Protein AF-A0AAE1ATM3-F1 (afdb_monomer)

Sequence (338 aa):
MLFGCLAHAVTVESCVISDRFWVQAISEIQSKSPQEDVIRKAGPSEIDDRDGLKIHREKVHSNKMPLMMMLLRRRLHYLPIFTAIFIISAFFLSYAISVYHGHVEADFPYISYTAVQAPERCVFAQLVNLGAFLLAANIYIRYLQMSEVIDLLNGQRRVKCMNRLSLILGCLSAFGLTMVANFQTVEMRAVHYTGAGLAFLLGMIYCWLQTSLSVRYCRWSLVAVAQLINSIFLSACLLIFVISKTTFKIKEAQGVGTKWDSLRGVYLTSTISEWLTAASIVTFVLTFYRDFSRIELKSPSVKINDRDIVLQDYRFGALSSSGSAVPDVRQNGHAGIV

InterPro domains:
  IPR019402 CWH43-like, N-terminal domain [PF10277] (77-294)
  IPR050911 DRAM/TMEM150 Autophagy Modulator [PTHR21324] (76-306)

Structure (mmCIF, N/CA/C/O backbone):
data_AF-A0AAE1ATM3-F1
#
_entry.id   AF-A0AAE1ATM3-F1
#
loop_
_atom_site.group_PDB
_atom_site.id
_atom_site.type_symbol
_atom_site.label_atom_id
_atom_site.label_alt_id
_atom_site.label_comp_id
_atom_site.label_asym_id
_atom_site.label_entity_id
_atom_site.label_seq_id
_atom_site.pdbx_PDB_ins_code
_atom_site.Cartn_x
_atom_site.Cartn_y
_atom_site.Cartn_z
_atom_site.occupancy
_atom_site.B_iso_or_equiv
_atom_site.auth_seq_id
_atom_site.auth_comp_id
_atom_site.auth_asym_id
_atom_site.auth_atom_id
_atom_site.pdbx_PDB_model_num
ATOM 1 N N . MET A 1 1 ? 22.207 4.741 18.331 1.00 41.78 1 MET A N 1
ATOM 2 C CA . MET A 1 1 ? 22.192 3.727 19.412 1.00 41.78 1 MET A CA 1
ATOM 3 C C . MET A 1 1 ? 21.562 4.219 20.723 1.00 41.78 1 MET A C 1
ATOM 5 O O . MET A 1 1 ? 20.960 3.402 21.397 1.00 41.78 1 MET A O 1
ATOM 9 N N . LEU A 1 2 ? 21.570 5.520 21.059 1.00 29.12 2 LEU A N 1
ATOM 10 C CA . LEU A 1 2 ? 20.963 6.035 22.308 1.00 29.12 2 LEU A CA 1
ATOM 11 C C . LEU A 1 2 ? 19.417 6.138 22.322 1.00 29.12 2 LEU A C 1
ATOM 13 O O . LEU A 1 2 ? 18.814 6.006 23.380 1.00 29.12 2 LEU A O 1
ATOM 17 N N . PHE A 1 3 ? 18.751 6.272 21.167 1.00 31.72 3 PHE A N 1
ATOM 18 C CA . PHE A 1 3 ? 17.275 6.301 21.097 1.00 31.72 3 PHE A CA 1
ATOM 19 C C . PHE A 1 3 ? 16.607 4.915 21.206 1.00 31.72 3 PHE A C 1
ATOM 21 O O . PHE A 1 3 ? 15.457 4.820 21.624 1.00 31.72 3 PHE A O 1
ATOM 28 N N . GLY A 1 4 ? 17.323 3.837 20.863 1.00 31.28 4 GLY A N 1
ATOM 29 C CA . GLY A 1 4 ? 16.797 2.468 20.922 1.00 31.28 4 GLY A CA 1
ATOM 30 C C . GLY A 1 4 ? 16.745 1.905 22.344 1.00 31.28 4 GLY A C 1
ATOM 31 O O . GLY A 1 4 ? 15.754 1.283 22.714 1.00 31.28 4 GLY A O 1
ATOM 32 N N . CYS A 1 5 ? 17.766 2.179 23.166 1.00 32.25 5 CYS A N 1
ATOM 33 C CA . CYS A 1 5 ? 17.818 1.688 24.547 1.00 32.25 5 CYS A CA 1
ATOM 34 C C . CYS A 1 5 ? 16.840 2.416 25.479 1.00 32.25 5 CYS A C 1
ATOM 36 O O . CYS A 1 5 ? 16.235 1.770 26.331 1.00 32.25 5 CYS A O 1
ATOM 38 N N . LEU A 1 6 ? 16.616 3.725 25.286 1.00 30.88 6 LEU A N 1
ATOM 39 C CA . LEU A 1 6 ? 15.618 4.464 26.072 1.00 30.88 6 LEU A CA 1
ATOM 40 C C . LEU A 1 6 ? 14.188 4.015 25.737 1.00 30.88 6 LEU A C 1
ATOM 42 O O . LEU A 1 6 ? 13.363 3.876 26.634 1.00 30.88 6 LEU A O 1
ATOM 46 N N . ALA A 1 7 ? 13.901 3.731 24.461 1.00 37.50 7 ALA A N 1
ATOM 47 C CA . ALA A 1 7 ? 12.606 3.194 24.053 1.00 37.50 7 ALA A CA 1
ATOM 48 C C . ALA A 1 7 ? 12.369 1.794 24.637 1.00 37.50 7 ALA A C 1
ATOM 50 O O . ALA A 1 7 ? 11.283 1.542 25.143 1.00 37.50 7 ALA A O 1
ATOM 51 N N . HIS A 1 8 ? 13.388 0.924 24.635 1.00 39.88 8 HIS A N 1
ATOM 52 C CA . HIS A 1 8 ? 13.283 -0.437 25.165 1.00 39.88 8 HIS A CA 1
ATOM 53 C C . HIS A 1 8 ? 13.039 -0.454 26.684 1.00 39.88 8 HIS A C 1
ATOM 55 O O . HIS A 1 8 ? 12.110 -1.121 27.142 1.00 39.88 8 HIS A O 1
ATOM 61 N N . ALA A 1 9 ? 13.796 0.337 27.454 1.00 34.88 9 ALA A N 1
ATOM 62 C CA . ALA A 1 9 ? 13.637 0.432 28.908 1.00 34.88 9 ALA A CA 1
ATOM 63 C C . ALA A 1 9 ? 12.271 1.021 29.307 1.00 34.88 9 ALA A C 1
ATOM 65 O O . ALA A 1 9 ? 11.578 0.456 30.150 1.00 34.88 9 ALA A O 1
ATOM 66 N N . VAL A 1 10 ? 11.820 2.077 28.616 1.00 40.88 10 VAL A N 1
ATOM 67 C CA . VAL A 1 10 ? 10.504 2.686 28.869 1.00 40.88 10 VAL A CA 1
ATOM 68 C C . VAL A 1 10 ? 9.359 1.747 28.467 1.00 40.88 10 VAL A C 1
ATOM 70 O O . VAL A 1 10 ? 8.347 1.704 29.163 1.00 40.88 10 VAL A O 1
ATOM 73 N N . THR A 1 11 ? 9.490 0.952 27.395 1.00 42.66 11 THR A N 1
ATOM 74 C CA . THR A 1 11 ? 8.442 -0.010 26.995 1.00 42.66 11 THR A CA 1
ATOM 75 C C . THR A 1 11 ? 8.313 -1.204 27.935 1.00 42.66 11 THR A C 1
ATOM 77 O O . THR A 1 11 ? 7.190 -1.632 28.192 1.00 42.66 11 THR A O 1
ATOM 80 N N . VAL A 1 12 ? 9.422 -1.732 28.465 1.00 42.56 12 VAL A N 1
ATOM 81 C CA . VAL A 1 12 ? 9.385 -2.898 29.363 1.00 42.56 12 VAL A CA 1
ATOM 82 C C . VAL A 1 12 ? 8.823 -2.502 30.729 1.00 42.56 12 VAL A C 1
ATOM 84 O O . VAL A 1 12 ? 7.910 -3.166 31.216 1.00 42.56 12 VAL A O 1
ATOM 87 N N . GLU A 1 13 ? 9.266 -1.380 31.305 1.00 36.03 13 GLU A N 1
ATOM 88 C CA . GLU A 1 13 ? 8.715 -0.894 32.578 1.00 36.03 13 GLU A CA 1
ATOM 89 C C . GLU A 1 13 ? 7.244 -0.474 32.451 1.00 36.03 13 GLU A C 1
ATOM 91 O O . GLU A 1 13 ? 6.433 -0.822 33.309 1.00 36.03 13 GLU A O 1
ATOM 96 N N . SER A 1 14 ? 6.850 0.175 31.348 1.00 38.12 14 SER A N 1
ATOM 97 C CA . SER A 1 14 ? 5.443 0.556 31.130 1.00 38.12 14 SER A CA 1
ATOM 98 C C . SER A 1 14 ? 4.520 -0.655 30.941 1.00 38.12 14 SER A C 1
ATOM 100 O O . SER A 1 14 ? 3.376 -0.624 31.393 1.00 38.12 14 SER A O 1
ATOM 102 N N . CYS A 1 15 ? 5.000 -1.731 30.306 1.00 36.69 15 CYS A N 1
ATOM 103 C CA . CYS A 1 15 ? 4.222 -2.958 30.113 1.00 36.69 15 CYS A CA 1
ATOM 104 C C . CYS A 1 15 ? 4.022 -3.712 31.440 1.00 36.69 15 CYS A C 1
ATOM 106 O O . CYS A 1 15 ? 2.908 -4.134 31.741 1.00 36.69 15 CYS A O 1
ATOM 108 N N . VAL A 1 16 ? 5.061 -3.797 32.282 1.00 41.38 16 VAL A N 1
ATOM 109 C CA . VAL A 1 16 ? 4.986 -4.446 33.608 1.00 41.38 16 VAL A CA 1
ATOM 110 C C . VAL A 1 16 ? 4.106 -3.657 34.587 1.00 41.38 16 VAL A C 1
ATOM 112 O O . VAL A 1 16 ? 3.373 -4.252 35.379 1.00 41.38 16 VAL A O 1
ATOM 115 N N . ILE A 1 17 ? 4.137 -2.321 34.532 1.00 40.19 17 ILE A N 1
ATOM 116 C CA . ILE A 1 17 ? 3.264 -1.464 35.351 1.00 40.19 17 ILE A CA 1
ATOM 117 C C . ILE A 1 17 ? 1.804 -1.565 34.877 1.00 40.19 17 ILE A C 1
ATOM 119 O O . ILE A 1 17 ? 0.896 -1.628 35.708 1.00 40.19 17 ILE A O 1
ATOM 123 N N . SER A 1 18 ? 1.566 -1.657 33.561 1.00 44.72 18 SER A N 1
ATOM 124 C CA . SER A 1 18 ? 0.219 -1.842 33.009 1.00 44.72 18 SER A CA 1
ATOM 125 C C . SER A 1 18 ? -0.396 -3.182 33.415 1.00 44.72 18 SER A C 1
ATOM 127 O O . SER A 1 18 ? -1.577 -3.203 33.751 1.00 44.72 18 SER A O 1
ATOM 129 N N . ASP A 1 19 ? 0.366 -4.279 33.429 1.00 40.62 19 ASP A N 1
ATOM 130 C CA . ASP A 1 19 ? -0.158 -5.597 33.815 1.00 40.62 19 ASP A CA 1
ATOM 131 C C . ASP A 1 19 ? -0.616 -5.631 35.282 1.00 40.62 19 ASP A C 1
ATOM 133 O O . ASP A 1 19 ? -1.674 -6.183 35.583 1.00 40.62 19 ASP A O 1
ATOM 137 N N . ARG A 1 20 ? 0.102 -4.964 36.200 1.00 41.97 20 ARG A N 1
ATOM 138 C CA . ARG A 1 20 ? -0.349 -4.838 37.601 1.00 41.97 20 ARG A CA 1
ATOM 139 C C . ARG A 1 20 ? -1.618 -3.998 37.726 1.00 41.97 20 ARG A C 1
ATOM 141 O O . ARG A 1 20 ? -2.510 -4.369 38.484 1.00 41.97 20 ARG A O 1
ATOM 148 N N . PHE A 1 21 ? -1.722 -2.913 36.958 1.00 41.47 21 PHE A N 1
ATOM 149 C CA . PHE A 1 21 ? -2.911 -2.059 36.947 1.00 41.47 21 PHE A CA 1
ATOM 150 C C . PHE A 1 21 ? -4.145 -2.801 36.410 1.00 41.47 21 PHE A C 1
ATOM 152 O O . PHE A 1 21 ? -5.227 -2.690 36.982 1.00 41.47 21 PHE A O 1
ATOM 159 N N . TRP A 1 22 ? -3.988 -3.621 35.365 1.00 40.47 22 TRP A N 1
ATOM 160 C CA . TRP A 1 22 ? -5.075 -4.434 34.809 1.00 40.47 22 TRP A CA 1
ATOM 161 C C . TRP A 1 22 ? -5.540 -5.541 35.751 1.00 40.47 22 TRP A C 1
ATOM 163 O O . TRP A 1 22 ? -6.744 -5.742 35.893 1.00 40.47 22 TRP A O 1
ATOM 173 N N . VAL A 1 23 ? -4.620 -6.225 36.436 1.00 48.69 23 VAL A N 1
ATOM 174 C CA . VAL A 1 23 ? -4.976 -7.241 37.442 1.00 48.69 23 VAL A CA 1
ATOM 175 C C . VAL A 1 23 ? -5.753 -6.608 38.601 1.00 48.69 23 VAL A C 1
ATOM 177 O O . VAL A 1 23 ? -6.751 -7.168 39.054 1.00 48.69 23 VAL A O 1
ATOM 180 N N . GLN A 1 24 ? -5.359 -5.408 39.032 1.00 40.41 24 GLN A N 1
ATOM 181 C CA . GLN A 1 24 ? -6.029 -4.692 40.115 1.00 40.41 24 GLN A CA 1
ATOM 182 C C . GLN A 1 24 ? -7.410 -4.160 39.686 1.00 40.41 24 GLN A C 1
ATOM 184 O O . GLN A 1 24 ? -8.390 -4.372 40.398 1.00 40.41 24 GLN A O 1
ATOM 189 N N . ALA A 1 25 ? -7.528 -3.595 38.480 1.00 44.03 25 ALA A N 1
ATOM 190 C CA . ALA A 1 25 ? -8.798 -3.123 37.924 1.00 44.03 25 ALA A CA 1
ATOM 191 C C . ALA A 1 25 ? -9.803 -4.263 37.660 1.00 44.03 25 ALA A C 1
ATOM 193 O O . ALA A 1 25 ? -10.994 -4.105 37.916 1.00 44.03 25 ALA A O 1
ATOM 194 N N . ILE A 1 26 ? -9.345 -5.438 37.209 1.00 46.28 26 ILE A N 1
ATOM 195 C CA . ILE A 1 26 ? -10.206 -6.623 37.045 1.00 46.28 26 ILE A CA 1
ATOM 196 C C . ILE A 1 26 ? -10.711 -7.122 38.409 1.00 46.28 26 ILE A C 1
ATOM 198 O O . ILE A 1 26 ? -11.886 -7.472 38.524 1.00 46.28 26 ILE A O 1
ATOM 202 N N . SER A 1 27 ? -9.878 -7.075 39.457 1.00 43.31 27 SER A N 1
ATOM 203 C CA . SER A 1 27 ? -10.290 -7.440 40.823 1.00 43.31 27 SER A CA 1
ATOM 204 C C . SER A 1 27 ? -11.329 -6.473 41.425 1.00 43.31 27 SER A C 1
ATOM 206 O O . SER A 1 27 ? -12.252 -6.893 42.126 1.00 43.31 27 SER A O 1
ATOM 208 N N . GLU A 1 28 ? -11.253 -5.180 41.094 1.00 42.09 28 GLU A N 1
ATOM 209 C CA . GLU A 1 28 ? -12.235 -4.172 41.522 1.00 42.09 28 GLU A CA 1
ATOM 210 C C . GLU A 1 28 ? -13.557 -4.253 40.745 1.00 42.09 28 GLU A C 1
ATOM 212 O O . GLU A 1 28 ? -14.617 -3.971 41.302 1.00 42.09 28 GLU A O 1
ATOM 217 N N . ILE A 1 29 ? -13.524 -4.686 39.481 1.00 44.62 29 ILE A N 1
ATOM 218 C CA . ILE A 1 29 ? -14.729 -4.923 38.672 1.00 44.62 29 ILE A CA 1
ATOM 219 C C . ILE A 1 29 ? -15.450 -6.198 39.134 1.00 44.62 29 ILE A C 1
ATOM 221 O O . ILE A 1 29 ? -16.677 -6.203 39.225 1.00 44.62 29 ILE A O 1
ATOM 225 N N . GLN A 1 30 ? -14.713 -7.255 39.495 1.00 41.69 30 GLN A N 1
ATOM 226 C CA . GLN A 1 30 ? -15.298 -8.491 40.030 1.00 41.69 30 GLN A CA 1
ATOM 227 C C . GLN A 1 30 ? -15.875 -8.334 41.446 1.00 41.69 30 GLN A C 1
ATOM 229 O O . GLN A 1 30 ? -16.792 -9.066 41.803 1.00 41.69 30 GLN A O 1
ATOM 234 N N . SER A 1 31 ? -15.411 -7.361 42.238 1.00 39.09 31 SER A N 1
ATOM 235 C CA . SER A 1 31 ? -15.986 -7.070 43.564 1.00 39.09 31 SER A CA 1
ATOM 236 C C . SER A 1 31 ? -17.187 -6.110 43.537 1.00 39.09 31 SER A C 1
ATOM 238 O O . SER A 1 31 ? -17.822 -5.902 44.570 1.00 39.09 31 SER A O 1
ATOM 240 N N . LYS A 1 32 ? -17.539 -5.543 42.370 1.00 38.47 32 LYS A N 1
ATOM 241 C CA . LYS A 1 32 ? -18.628 -4.559 42.203 1.00 38.47 32 LYS A CA 1
ATOM 242 C C . LYS A 1 32 ? -19.699 -4.958 41.178 1.00 38.47 32 LYS A C 1
ATOM 244 O O . LYS A 1 32 ? -20.311 -4.074 40.582 1.00 38.47 32 LYS A O 1
ATOM 249 N N . SER A 1 33 ? -19.988 -6.248 40.978 1.00 30.22 33 SER A N 1
ATOM 250 C CA . SER A 1 33 ? -21.170 -6.667 40.203 1.00 30.22 33 SER A CA 1
ATOM 251 C C . SER A 1 33 ? -22.403 -6.893 41.095 1.00 30.22 33 SER A C 1
ATOM 253 O O . SER A 1 33 ? -22.539 -7.966 41.683 1.00 30.22 33 SER A O 1
ATOM 255 N N . PRO A 1 34 ? -23.363 -5.955 41.172 1.00 39.25 34 PRO A N 1
ATOM 256 C CA . PRO A 1 34 ? -24.690 -6.239 41.701 1.00 39.25 34 PRO A CA 1
ATOM 257 C C . PRO A 1 34 ? -25.594 -6.736 40.563 1.00 39.25 34 PRO A C 1
ATOM 259 O O . PRO A 1 34 ? -26.422 -5.978 40.067 1.00 39.25 34 PRO A O 1
ATOM 262 N N . GLN A 1 35 ? -25.425 -7.980 40.096 1.00 37.22 35 GLN A N 1
ATOM 263 C CA . GLN A 1 35 ? -26.343 -8.555 39.092 1.00 37.22 35 GLN A CA 1
ATOM 264 C C . GLN A 1 35 ? -26.639 -10.061 39.212 1.00 37.22 35 GLN A C 1
ATOM 266 O O . GLN A 1 35 ? -27.156 -10.639 38.261 1.00 37.22 35 GLN A O 1
ATOM 271 N N . GLU A 1 36 ? -26.439 -10.691 40.375 1.00 35.03 36 GLU A N 1
ATOM 272 C CA . GLU A 1 36 ? -26.905 -12.081 40.582 1.00 35.03 36 GLU A CA 1
ATOM 273 C C . GLU A 1 36 ? -27.934 -12.283 41.712 1.00 35.03 36 GLU A C 1
ATOM 275 O O . GLU A 1 36 ? -28.564 -13.336 41.763 1.00 35.03 36 GLU A O 1
ATOM 280 N N . ASP A 1 37 ? -28.249 -11.267 42.527 1.00 33.47 37 ASP A N 1
ATOM 281 C CA . ASP A 1 37 ? -29.142 -11.449 43.693 1.00 33.47 37 ASP A CA 1
ATOM 282 C C . ASP A 1 37 ? -30.607 -11.002 43.516 1.00 33.47 37 ASP A C 1
ATOM 284 O O . ASP A 1 37 ? -31.422 -11.170 44.424 1.00 33.47 37 ASP A O 1
ATOM 288 N N . VAL A 1 38 ? -31.010 -10.487 42.349 1.00 36.59 38 VAL A N 1
ATOM 289 C CA . VAL A 1 38 ? -32.395 -9.991 42.153 1.00 36.59 38 VAL A CA 1
ATOM 290 C C . VAL A 1 38 ? -33.369 -11.083 41.671 1.00 36.59 38 VAL A C 1
ATOM 292 O O . VAL A 1 38 ? -34.580 -10.913 41.756 1.00 36.59 38 VAL A O 1
ATOM 295 N N . ILE A 1 39 ? -32.891 -12.260 41.247 1.00 36.16 39 ILE A N 1
ATOM 296 C CA . ILE A 1 39 ? -33.759 -13.291 40.632 1.00 36.16 39 ILE A CA 1
ATOM 297 C C . ILE A 1 39 ? -34.322 -14.312 41.649 1.00 36.16 39 ILE A C 1
ATOM 299 O O . ILE A 1 39 ? -35.154 -15.143 41.296 1.00 36.16 39 ILE A O 1
ATOM 303 N N . ARG A 1 40 ? -33.968 -14.250 42.944 1.00 36.03 40 ARG A N 1
ATOM 304 C CA . ARG A 1 40 ? -34.441 -15.238 43.947 1.00 36.03 40 ARG A CA 1
ATOM 305 C C . ARG A 1 40 ? -35.517 -14.784 44.934 1.00 36.03 40 ARG A C 1
ATOM 307 O O . ARG A 1 40 ? -35.846 -15.556 45.833 1.00 36.03 40 ARG A O 1
ATOM 314 N N . LYS A 1 41 ? -36.117 -13.602 44.773 1.00 39.19 41 LYS A N 1
ATOM 315 C CA . LYS A 1 41 ? -37.267 -13.175 45.595 1.00 39.19 41 LYS A CA 1
ATOM 316 C C . LYS A 1 41 ? -38.254 -12.306 44.812 1.00 39.19 41 LYS A C 1
ATOM 318 O O . LYS A 1 41 ? -38.325 -11.103 45.027 1.00 39.19 41 LYS A O 1
ATOM 323 N N . ALA A 1 42 ? -39.053 -12.918 43.946 1.00 34.72 42 ALA A N 1
ATOM 324 C CA . ALA A 1 42 ? -40.300 -12.316 43.483 1.00 34.72 42 ALA A CA 1
ATOM 325 C C . ALA A 1 42 ? -41.362 -13.417 43.374 1.00 34.72 42 ALA A C 1
ATOM 327 O O . ALA A 1 42 ? -41.195 -14.379 42.626 1.00 34.72 42 ALA A O 1
ATOM 328 N N . GLY A 1 43 ? -42.408 -13.311 44.197 1.00 37.59 43 GLY A N 1
ATOM 329 C CA . GLY A 1 43 ? -43.617 -14.125 44.074 1.00 37.59 43 GLY A CA 1
ATOM 330 C C . GLY A 1 43 ? -44.413 -13.754 42.814 1.00 37.59 43 GLY A C 1
ATOM 331 O O . GLY A 1 43 ? -44.067 -12.791 42.128 1.00 37.59 43 GLY A O 1
ATOM 332 N N . PRO A 1 44 ? -45.466 -14.514 42.478 1.00 43.44 44 PRO A N 1
ATOM 333 C CA . PRO A 1 44 ? -46.181 -14.350 41.223 1.00 43.44 44 PRO A CA 1
ATOM 334 C C . PRO A 1 44 ? -47.128 -13.147 41.297 1.00 43.44 44 PRO A C 1
ATOM 336 O O . PRO A 1 44 ? -48.271 -13.280 41.724 1.00 43.44 44 PRO A O 1
ATOM 339 N N . SER A 1 45 ? -46.669 -11.975 40.866 1.00 41.88 45 SER A N 1
ATOM 340 C CA . SER A 1 45 ? -47.554 -10.858 40.520 1.00 41.88 45 SER A CA 1
ATOM 341 C C . SER A 1 45 ? -46.852 -9.871 39.587 1.00 41.88 45 SER A C 1
ATOM 343 O O . SER A 1 45 ? -45.855 -9.264 39.966 1.00 41.88 45 SER A O 1
ATOM 345 N N . GLU A 1 46 ? -47.421 -9.735 38.387 1.00 42.72 46 GLU A N 1
ATOM 346 C CA . GLU A 1 46 ? -47.245 -8.634 37.427 1.00 42.72 46 GLU A CA 1
ATOM 347 C C . GLU A 1 46 ? -45.824 -8.397 36.890 1.00 42.72 46 GLU A C 1
ATOM 349 O O . GLU A 1 46 ? -45.140 -7.429 37.214 1.00 42.72 46 GLU A O 1
ATOM 354 N N . ILE A 1 47 ? -45.420 -9.251 35.945 1.00 43.09 47 ILE A N 1
ATOM 355 C CA . ILE A 1 47 ? -44.514 -8.817 34.876 1.00 43.09 47 ILE A CA 1
ATOM 356 C C . ILE A 1 47 ? -45.348 -7.902 33.971 1.00 43.09 47 ILE A C 1
ATOM 358 O O . ILE A 1 47 ? -46.263 -8.377 33.303 1.00 43.09 47 ILE A O 1
ATOM 362 N N . ASP A 1 48 ? -45.060 -6.599 33.997 1.00 47.00 48 ASP A N 1
ATOM 363 C CA . ASP A 1 48 ? -45.678 -5.589 33.131 1.00 47.00 48 ASP A CA 1
ATOM 364 C C . ASP A 1 48 ? -45.577 -6.032 31.659 1.00 47.00 48 ASP A C 1
ATOM 366 O O . ASP A 1 48 ? -44.481 -6.159 31.097 1.00 47.00 48 ASP A O 1
ATOM 370 N N . ASP A 1 49 ? -46.730 -6.267 31.025 1.00 51.41 49 ASP A N 1
ATOM 371 C CA . ASP A 1 49 ? -46.870 -6.673 29.620 1.00 51.41 49 ASP A CA 1
ATOM 372 C C . ASP A 1 49 ? -46.098 -5.748 28.659 1.00 51.41 49 ASP A C 1
ATOM 374 O O . ASP A 1 49 ? -45.724 -6.158 27.555 1.00 51.41 49 ASP A O 1
ATOM 378 N N . ARG A 1 50 ? -45.785 -4.506 29.064 1.00 44.75 50 ARG A N 1
ATOM 379 C CA . ARG A 1 50 ? -44.963 -3.576 28.273 1.00 44.75 50 ARG A CA 1
ATOM 380 C C . ARG A 1 50 ? -43.509 -4.008 28.121 1.00 44.75 50 ARG A C 1
ATOM 382 O O . ARG A 1 50 ? -42.932 -3.772 27.053 1.00 44.75 50 ARG A O 1
ATOM 389 N N . ASP A 1 51 ? -42.917 -4.626 29.137 1.00 45.84 51 ASP A N 1
ATOM 390 C CA . ASP A 1 51 ? -41.525 -5.080 29.085 1.00 45.84 51 ASP A CA 1
ATOM 391 C C . ASP A 1 51 ? -41.406 -6.380 28.286 1.00 45.84 51 ASP A C 1
ATOM 393 O O . ASP A 1 51 ? -40.505 -6.516 27.452 1.00 45.84 51 ASP A O 1
ATOM 397 N N . GLY A 1 52 ? -42.394 -7.273 28.404 1.00 39.84 52 GLY A N 1
ATOM 398 C CA . GLY A 1 52 ? -42.538 -8.436 27.525 1.00 39.84 52 GLY A CA 1
ATOM 399 C C . GLY A 1 52 ? -42.673 -8.039 26.050 1.00 39.84 52 GLY A C 1
ATOM 400 O O . GLY A 1 52 ? -41.971 -8.583 25.193 1.00 39.84 52 GLY A O 1
ATOM 401 N N . LEU A 1 53 ? -43.496 -7.026 25.743 1.00 45.97 53 LEU A N 1
ATOM 402 C CA . LEU A 1 53 ? -43.681 -6.523 24.378 1.00 45.97 53 LEU A CA 1
ATOM 403 C C . LEU A 1 53 ? -42.422 -5.849 23.813 1.00 45.97 53 LEU A C 1
ATOM 405 O O . LEU A 1 53 ? -42.139 -6.001 22.624 1.00 45.97 53 LEU A O 1
ATOM 409 N N . LYS A 1 54 ? -41.659 -5.109 24.630 1.00 41.41 54 LYS A N 1
ATOM 410 C CA . LYS A 1 54 ? -40.383 -4.494 24.218 1.00 41.41 54 LYS A CA 1
ATOM 411 C C . LYS A 1 54 ? -39.319 -5.542 23.919 1.00 41.41 54 LYS A C 1
ATOM 413 O O . LYS A 1 54 ? -38.707 -5.479 22.856 1.00 41.41 54 LYS A O 1
ATOM 418 N N . ILE A 1 55 ? -39.154 -6.534 24.795 1.00 46.88 55 ILE A N 1
ATOM 419 C CA . ILE A 1 55 ? -38.181 -7.623 24.619 1.00 46.88 55 ILE A CA 1
ATOM 420 C C . ILE A 1 55 ? -38.546 -8.476 23.396 1.00 46.88 55 ILE A C 1
ATOM 422 O O . ILE A 1 55 ? -37.673 -8.864 22.615 1.00 46.88 55 ILE A O 1
ATOM 426 N N . HIS A 1 56 ? -39.839 -8.736 23.178 1.00 40.72 56 HIS A N 1
ATOM 427 C CA . HIS A 1 56 ? -40.306 -9.454 21.995 1.00 40.72 56 HIS A CA 1
ATOM 428 C C . HIS A 1 56 ? -40.135 -8.616 20.716 1.00 40.72 56 HIS A C 1
ATOM 430 O O . HIS A 1 56 ? -39.673 -9.134 19.701 1.00 40.72 56 HIS A O 1
ATOM 436 N N . ARG A 1 57 ? -40.404 -7.304 20.760 1.00 42.41 57 ARG A N 1
ATOM 437 C CA . ARG A 1 57 ? -40.206 -6.381 19.628 1.00 42.41 57 ARG A CA 1
ATOM 438 C C . ARG A 1 57 ? -38.723 -6.217 19.266 1.00 42.41 57 ARG A C 1
ATOM 440 O O . ARG A 1 57 ? -38.413 -6.201 18.077 1.00 42.41 57 ARG A O 1
ATOM 447 N N . GLU A 1 58 ? -37.809 -6.180 20.236 1.00 45.31 58 GLU A N 1
ATOM 448 C CA . GLU A 1 58 ? -36.356 -6.181 19.990 1.00 45.31 58 GLU A CA 1
ATOM 449 C C . GLU A 1 58 ? -35.862 -7.516 19.410 1.00 45.31 58 GLU A C 1
ATOM 451 O O . GLU A 1 58 ? -35.111 -7.520 18.431 1.00 45.31 58 GLU A O 1
ATOM 456 N N . LYS A 1 59 ? -36.334 -8.661 19.929 1.00 39.69 59 LYS A N 1
ATOM 457 C CA . LYS A 1 59 ? -35.999 -9.988 19.374 1.00 39.69 59 LYS A CA 1
ATOM 458 C C . LYS A 1 59 ? -36.531 -10.190 17.952 1.00 39.69 59 LYS A C 1
ATOM 460 O O . LYS A 1 59 ? -35.820 -10.748 17.118 1.00 39.69 59 LYS A O 1
ATOM 465 N N . VAL A 1 60 ? -37.737 -9.710 17.645 1.00 42.44 60 VAL A N 1
ATOM 466 C CA . VAL A 1 60 ? -38.345 -9.831 16.307 1.00 42.44 60 VAL A CA 1
ATOM 467 C C . VAL A 1 60 ? -37.674 -8.898 15.288 1.00 42.44 60 VAL A C 1
ATOM 469 O O . VAL A 1 60 ? -37.559 -9.265 14.119 1.00 42.44 60 VAL A O 1
ATOM 472 N N . HIS A 1 61 ? -37.157 -7.732 15.701 1.00 41.44 61 HIS A N 1
ATOM 473 C CA . HIS A 1 61 ? -36.397 -6.840 14.809 1.00 41.44 61 HIS A CA 1
ATOM 474 C C . HIS A 1 61 ? -34.945 -7.293 14.572 1.00 41.44 61 HIS A C 1
ATOM 476 O O . HIS A 1 61 ? -34.375 -7.005 13.522 1.00 41.44 61 HIS A O 1
ATOM 482 N N . SER A 1 62 ? -34.365 -8.054 15.505 1.00 44.53 62 SER A N 1
ATOM 483 C CA . SER A 1 62 ? -33.009 -8.616 15.395 1.00 44.53 62 SER A CA 1
ATOM 484 C C . SER A 1 62 ? -32.885 -9.714 14.319 1.00 44.53 62 SER A C 1
ATOM 486 O O . SER A 1 62 ? -31.807 -9.945 13.774 1.00 44.53 62 SER A O 1
ATOM 488 N N . ASN A 1 63 ? -33.995 -10.358 13.937 1.00 46.62 63 ASN A N 1
ATOM 489 C CA . ASN A 1 63 ? -33.982 -11.590 13.135 1.00 46.62 63 ASN A CA 1
ATOM 490 C C . ASN A 1 63 ? -34.103 -11.416 11.606 1.00 46.62 63 ASN A C 1
ATOM 492 O O . ASN A 1 63 ? -34.352 -12.389 10.898 1.00 46.62 63 ASN A O 1
ATOM 496 N N . LYS A 1 64 ? -33.915 -10.206 11.063 1.00 54.12 64 LYS A N 1
ATOM 497 C CA . LYS A 1 64 ? -33.984 -9.948 9.606 1.00 54.12 64 LYS A CA 1
ATOM 498 C C . LYS A 1 64 ? -32.692 -9.397 9.005 1.00 54.12 64 LYS A C 1
ATOM 500 O O . LYS A 1 64 ? -32.732 -8.660 8.024 1.00 54.12 64 LYS A O 1
ATOM 505 N N . MET A 1 65 ? -31.533 -9.727 9.565 1.00 56.53 65 MET A N 1
ATOM 506 C CA . MET A 1 65 ? -30.282 -9.427 8.872 1.00 56.53 65 MET A CA 1
ATOM 507 C C . MET A 1 65 ? -30.010 -10.484 7.792 1.00 56.53 65 MET A C 1
ATOM 509 O O . MET A 1 65 ? -29.951 -11.670 8.120 1.00 56.53 65 MET A O 1
ATOM 513 N N . PRO A 1 66 ? -29.792 -10.087 6.522 1.00 64.31 66 PRO A N 1
ATOM 514 C CA . PRO A 1 66 ? -29.345 -11.012 5.490 1.00 64.31 66 PRO A CA 1
ATOM 515 C C . PRO A 1 66 ? -28.058 -11.713 5.933 1.00 64.31 66 PRO A C 1
ATOM 517 O O . PRO A 1 66 ? -27.162 -11.072 6.493 1.00 64.31 66 PRO A O 1
ATOM 520 N N . LEU A 1 67 ? -27.936 -13.011 5.641 1.00 57.34 67 LEU A N 1
ATOM 521 C CA . LEU A 1 67 ? -26.777 -13.842 5.996 1.00 57.34 67 LEU A CA 1
ATOM 522 C C . LEU A 1 67 ? -25.441 -13.168 5.636 1.00 57.34 67 LEU A C 1
ATOM 524 O O . LEU A 1 67 ? -24.502 -13.193 6.425 1.00 57.34 67 LEU A O 1
ATOM 528 N N . MET A 1 68 ? -25.385 -12.485 4.489 1.00 56.66 68 MET A N 1
ATOM 529 C CA . MET A 1 68 ? -24.213 -11.733 4.033 1.00 56.66 68 MET A CA 1
ATOM 530 C C . MET A 1 68 ? -23.815 -10.598 4.989 1.00 56.66 68 MET A C 1
ATOM 532 O O . MET A 1 68 ? -22.640 -10.471 5.325 1.00 56.66 68 MET A O 1
ATOM 536 N N . MET A 1 69 ? -24.773 -9.812 5.493 1.00 60.56 69 MET A N 1
ATOM 537 C CA . MET A 1 69 ? -24.487 -8.771 6.489 1.00 60.56 69 MET A CA 1
ATOM 538 C C . MET A 1 69 ? -24.055 -9.371 7.825 1.00 60.56 69 MET A C 1
ATOM 540 O O . MET A 1 69 ? -23.188 -8.817 8.493 1.00 60.56 69 MET A O 1
ATOM 544 N N . MET A 1 70 ? -24.615 -10.518 8.210 1.00 58.75 70 MET A N 1
ATOM 545 C CA . MET A 1 70 ? -24.205 -11.219 9.426 1.00 58.75 70 MET A CA 1
ATOM 546 C C . MET A 1 70 ? -22.771 -11.770 9.318 1.00 58.75 70 MET A C 1
ATOM 548 O O . MET A 1 70 ? -21.998 -11.664 10.273 1.00 58.75 70 MET A O 1
ATOM 552 N N . LEU A 1 71 ? -22.391 -12.288 8.145 1.00 60.22 71 LEU A N 1
ATOM 553 C CA . LEU A 1 71 ? -21.026 -12.726 7.844 1.00 60.22 71 LEU A CA 1
ATOM 554 C C . LEU A 1 71 ? -20.044 -11.549 7.864 1.00 60.22 71 LEU A C 1
ATOM 556 O O . LEU A 1 71 ? -19.039 -11.622 8.569 1.00 60.22 71 LEU A O 1
ATOM 560 N N . LEU A 1 72 ? -20.362 -10.439 7.187 1.00 67.38 72 LEU A N 1
ATOM 561 C CA . LEU A 1 72 ? -19.543 -9.220 7.211 1.00 67.38 72 LEU A CA 1
ATOM 562 C C . LEU A 1 72 ? -19.370 -8.657 8.628 1.00 67.38 72 LEU A C 1
ATOM 564 O O . LEU A 1 72 ? -18.294 -8.182 8.968 1.00 67.38 72 LEU A O 1
ATOM 568 N N . ARG A 1 73 ? -20.400 -8.747 9.475 1.00 73.00 73 ARG A N 1
ATOM 569 C CA . ARG A 1 73 ? -20.394 -8.200 10.837 1.00 73.00 73 ARG A CA 1
ATOM 570 C C . ARG A 1 73 ? -19.485 -8.968 11.805 1.00 73.00 73 ARG A C 1
ATOM 572 O O . ARG A 1 73 ? -18.797 -8.345 12.609 1.00 73.00 73 ARG A O 1
ATOM 579 N N . ARG A 1 74 ? -19.506 -10.306 11.748 1.00 73.88 74 ARG A N 1
ATOM 580 C CA . ARG A 1 74 ? -18.835 -11.196 12.722 1.00 73.88 74 ARG A CA 1
ATOM 581 C C . ARG A 1 74 ? -17.527 -11.809 12.228 1.00 73.88 74 ARG A C 1
ATOM 583 O O . ARG A 1 74 ? -16.776 -12.373 13.019 1.00 73.88 74 ARG A O 1
ATOM 590 N N . ARG A 1 75 ? -17.245 -11.743 10.925 1.00 85.31 75 ARG A N 1
ATOM 591 C CA . ARG A 1 75 ? -16.067 -12.370 10.305 1.00 85.31 75 ARG A CA 1
ATOM 592 C C . ARG A 1 75 ? -15.113 -11.352 9.681 1.00 85.31 75 ARG A C 1
ATOM 594 O O . ARG A 1 75 ? -14.486 -11.616 8.659 1.00 85.31 75 ARG A O 1
ATOM 601 N N . LEU A 1 76 ? -14.958 -10.200 10.335 1.00 90.12 76 LEU A N 1
ATOM 602 C CA . LEU A 1 76 ? -14.094 -9.107 9.875 1.00 90.12 76 LEU A CA 1
ATOM 603 C C . LEU A 1 76 ? -12.628 -9.538 9.714 1.00 90.12 76 LEU A C 1
ATOM 605 O O . LEU A 1 76 ? -11.909 -8.973 8.901 1.00 90.12 76 LEU A O 1
ATOM 609 N N . HIS A 1 77 ? -12.175 -10.562 10.442 1.00 91.88 77 HIS A N 1
ATOM 610 C CA . HIS A 1 77 ? -10.818 -11.104 10.321 1.00 91.88 77 HIS A CA 1
ATOM 611 C C . HIS A 1 77 ? -10.480 -11.663 8.935 1.00 91.88 77 HIS A C 1
ATOM 613 O O . HIS A 1 77 ? -9.305 -11.677 8.582 1.00 91.88 77 HIS A O 1
ATOM 619 N N . TYR A 1 78 ? -11.455 -12.061 8.111 1.00 94.25 78 TYR A N 1
ATOM 620 C CA . TYR A 1 78 ? -11.158 -12.462 6.731 1.00 94.25 78 TYR A CA 1
ATOM 621 C C . TYR A 1 78 ? -10.841 -11.283 5.812 1.00 94.25 78 TYR A C 1
ATOM 623 O O . TYR A 1 78 ? -10.222 -11.483 4.771 1.00 94.25 78 TYR A O 1
ATOM 631 N N . LEU A 1 79 ? -11.214 -10.057 6.183 1.00 95.12 79 LEU A N 1
ATOM 632 C CA . LEU A 1 79 ? -10.991 -8.882 5.348 1.00 95.12 79 LEU A CA 1
ATOM 633 C C . LEU A 1 79 ? -9.494 -8.652 5.033 1.00 95.12 79 LEU A C 1
ATOM 635 O O . LEU A 1 79 ? -9.174 -8.567 3.847 1.00 95.12 79 LEU A O 1
ATOM 639 N N . PRO A 1 80 ? -8.562 -8.644 6.013 1.00 97.19 80 PRO A N 1
ATOM 640 C CA . PRO A 1 80 ? -7.126 -8.578 5.733 1.00 97.19 80 PRO A CA 1
ATOM 641 C C . PRO A 1 80 ? -6.625 -9.692 4.806 1.00 97.19 80 PRO A C 1
ATOM 643 O O . PRO A 1 80 ? -5.772 -9.451 3.954 1.00 97.19 80 PRO A O 1
ATOM 646 N N . ILE A 1 81 ? -7.161 -10.909 4.962 1.00 97.44 81 ILE A N 1
ATOM 647 C CA . ILE A 1 81 ? -6.771 -12.078 4.162 1.00 97.44 81 ILE A CA 1
ATOM 648 C C . ILE A 1 81 ? -7.200 -11.884 2.711 1.00 97.44 81 ILE A C 1
ATOM 650 O O . ILE A 1 81 ? -6.379 -12.038 1.812 1.00 97.44 81 ILE A O 1
ATOM 654 N N . PHE A 1 82 ? -8.455 -11.501 2.471 1.00 97.00 82 PHE A N 1
ATOM 655 C CA . PHE A 1 82 ? -8.929 -11.233 1.117 1.00 97.00 82 PHE A CA 1
ATOM 656 C C . PHE A 1 82 ? -8.146 -10.094 0.467 1.00 97.00 82 PHE A C 1
ATOM 658 O O . PHE A 1 82 ? -7.727 -10.238 -0.677 1.00 97.00 82 PHE A O 1
ATOM 665 N N . THR A 1 83 ? -7.860 -9.007 1.191 1.00 98.06 83 THR A N 1
ATOM 666 C CA . THR A 1 83 ? -6.998 -7.928 0.681 1.00 98.06 83 THR A CA 1
ATOM 667 C C . THR A 1 83 ? -5.644 -8.453 0.216 1.00 98.06 83 THR A C 1
ATOM 669 O O . THR A 1 83 ? -5.223 -8.134 -0.894 1.00 98.06 83 THR A O 1
ATOM 672 N N . ALA A 1 84 ? -4.986 -9.286 1.027 1.00 98.06 84 ALA A N 1
ATOM 673 C CA . ALA A 1 84 ? -3.709 -9.882 0.658 1.00 98.06 84 ALA A CA 1
ATOM 674 C C . ALA A 1 84 ? -3.835 -10.790 -0.569 1.00 98.06 84 ALA A C 1
ATOM 676 O O . ALA A 1 84 ? -3.049 -10.644 -1.498 1.00 98.06 84 ALA A O 1
ATOM 677 N N . ILE A 1 85 ? -4.846 -11.664 -0.615 1.00 98.06 85 ILE A N 1
ATOM 678 C CA . ILE A 1 85 ? -5.085 -12.562 -1.752 1.00 98.06 85 ILE A CA 1
ATOM 679 C C . ILE A 1 85 ? -5.252 -11.764 -3.045 1.00 98.06 85 ILE A C 1
ATOM 681 O O . ILE A 1 85 ? -4.574 -12.074 -4.019 1.00 98.06 85 ILE A O 1
ATOM 685 N N . PHE A 1 86 ? -6.099 -10.732 -3.068 1.00 98.12 86 PHE A N 1
ATOM 686 C CA . PHE A 1 86 ? -6.338 -9.944 -4.280 1.00 98.12 86 PHE A CA 1
ATOM 687 C C . PHE A 1 86 ? -5.083 -9.200 -4.751 1.00 98.12 86 PHE A C 1
ATOM 689 O O . PHE A 1 86 ? -4.749 -9.276 -5.931 1.00 98.12 86 PHE A O 1
ATOM 696 N N . ILE A 1 87 ? -4.357 -8.535 -3.845 1.00 97.75 87 ILE A N 1
ATOM 697 C CA . ILE A 1 87 ? -3.147 -7.777 -4.205 1.00 97.75 87 ILE A CA 1
ATOM 698 C C . ILE A 1 87 ? -2.016 -8.716 -4.652 1.00 97.75 87 ILE A C 1
ATOM 700 O O . ILE A 1 87 ? -1.398 -8.483 -5.686 1.00 97.75 87 ILE A O 1
ATOM 704 N N . ILE A 1 88 ? -1.768 -9.801 -3.914 1.00 97.94 88 ILE A N 1
ATOM 705 C CA . ILE A 1 88 ? -0.733 -10.788 -4.254 1.00 97.94 88 ILE A CA 1
ATOM 706 C C . ILE A 1 88 ? -1.069 -11.465 -5.585 1.00 97.94 88 ILE A C 1
ATOM 708 O O . ILE A 1 88 ? -0.211 -11.554 -6.460 1.00 97.94 88 ILE A O 1
ATOM 712 N N . SER A 1 89 ? -2.323 -11.891 -5.770 1.00 97.81 89 SER A N 1
ATOM 713 C CA . SER A 1 89 ? -2.762 -12.499 -7.031 1.00 97.81 89 SER A CA 1
ATOM 714 C C . SER A 1 89 ? -2.585 -11.536 -8.196 1.00 97.81 89 SER A C 1
ATOM 716 O O . SER A 1 89 ? -2.153 -11.970 -9.255 1.00 97.81 89 SER A O 1
ATOM 718 N N . ALA A 1 90 ? -2.847 -10.237 -8.006 1.00 98.00 90 ALA A N 1
ATOM 719 C CA . ALA A 1 90 ? -2.618 -9.246 -9.049 1.00 98.00 90 ALA A CA 1
ATOM 720 C C . ALA A 1 90 ? -1.167 -9.252 -9.536 1.00 98.00 90 ALA A C 1
ATOM 722 O O . ALA A 1 90 ? -0.952 -9.301 -10.741 1.00 98.00 90 ALA A O 1
ATOM 723 N N . PHE A 1 91 ? -0.196 -9.258 -8.617 1.00 97.25 91 PHE A N 1
ATOM 724 C CA . PHE A 1 91 ? 1.231 -9.202 -8.953 1.00 97.25 91 PHE A CA 1
ATOM 725 C C . PHE A 1 91 ? 1.707 -10.461 -9.678 1.00 97.25 91 PHE A C 1
ATOM 727 O O . PHE A 1 91 ? 2.402 -10.376 -10.688 1.00 97.25 91 PHE A O 1
ATOM 734 N N . PHE A 1 92 ? 1.332 -11.637 -9.174 1.00 97.56 92 PHE A N 1
ATOM 735 C CA . PHE A 1 92 ? 1.791 -12.898 -9.753 1.00 97.56 92 PHE A CA 1
ATOM 736 C C . PHE A 1 92 ? 1.058 -13.252 -11.048 1.00 97.56 92 PHE A C 1
ATOM 738 O O . PHE A 1 92 ? 1.694 -13.744 -11.976 1.00 97.56 92 PHE A O 1
ATOM 745 N N . LEU A 1 93 ? -0.248 -12.978 -11.148 1.00 97.94 93 LEU A N 1
ATOM 746 C CA . LEU A 1 93 ? -1.001 -13.228 -12.379 1.00 97.94 93 LEU A CA 1
ATOM 747 C C . LEU A 1 93 ? -0.592 -12.263 -13.488 1.00 97.94 93 LEU A C 1
ATOM 749 O O . LEU A 1 93 ? -0.398 -12.715 -14.613 1.00 97.94 93 LEU A O 1
ATOM 753 N N . SER A 1 94 ? -0.416 -10.967 -13.195 1.00 97.75 94 SER A N 1
ATOM 754 C CA . SER A 1 94 ? 0.058 -10.022 -14.213 1.00 97.75 94 SER A CA 1
ATOM 755 C C . SER A 1 94 ? 1.443 -10.413 -14.711 1.00 97.75 94 SER A C 1
ATOM 757 O O . SER A 1 94 ? 1.652 -10.489 -15.917 1.00 97.75 94 SER A O 1
ATOM 759 N N . TYR A 1 95 ? 2.354 -10.772 -13.801 1.00 98.19 95 TYR A N 1
ATOM 760 C CA . TYR A 1 95 ? 3.680 -11.257 -14.166 1.00 98.19 95 TYR A CA 1
ATOM 761 C C . TYR A 1 95 ? 3.630 -12.522 -15.029 1.00 98.19 95 TYR A C 1
ATOM 763 O O . TYR A 1 95 ? 4.227 -12.539 -16.103 1.00 98.19 95 TYR A O 1
ATOM 771 N N . ALA A 1 96 ? 2.879 -13.546 -14.618 1.00 98.12 96 ALA A N 1
ATOM 772 C CA . ALA A 1 96 ? 2.774 -14.798 -15.365 1.00 98.12 96 ALA A CA 1
ATOM 773 C C . ALA A 1 96 ? 2.210 -14.592 -16.780 1.00 98.12 96 ALA A C 1
ATOM 775 O O . ALA A 1 96 ? 2.763 -15.120 -17.743 1.00 98.12 96 ALA A O 1
ATOM 776 N N . ILE A 1 97 ? 1.147 -13.791 -16.917 1.00 98.25 97 ILE A N 1
ATOM 777 C CA . ILE A 1 97 ? 0.543 -13.465 -18.218 1.00 98.25 97 ILE A CA 1
ATOM 778 C C . ILE A 1 97 ? 1.533 -12.672 -19.082 1.00 98.25 97 ILE A C 1
ATOM 780 O O . ILE A 1 97 ? 1.714 -12.982 -20.257 1.00 98.25 97 ILE A O 1
ATOM 784 N N . SER A 1 98 ? 2.205 -11.679 -18.499 1.00 97.81 98 SER A N 1
ATOM 785 C CA . SER A 1 98 ? 3.153 -10.821 -19.211 1.00 97.81 98 SER A CA 1
ATOM 786 C C . SER A 1 98 ? 4.376 -11.603 -19.717 1.00 97.81 98 SER A C 1
ATOM 788 O O . SER A 1 98 ? 4.814 -11.387 -20.846 1.00 97.81 98 SER A O 1
ATOM 790 N N . VAL A 1 99 ? 4.882 -12.566 -18.937 1.00 98.19 99 VAL A N 1
ATOM 791 C CA . VAL A 1 99 ? 5.950 -13.488 -19.367 1.00 98.19 99 VAL A CA 1
ATOM 792 C C . VAL A 1 99 ? 5.459 -14.441 -20.453 1.00 98.19 99 VAL A C 1
ATOM 794 O O . VAL A 1 99 ? 6.148 -14.630 -21.452 1.00 98.19 99 VAL A O 1
ATOM 797 N N . TYR A 1 100 ? 4.264 -15.016 -20.295 1.00 98.00 100 TYR A N 1
ATOM 798 C CA . TYR A 1 100 ? 3.685 -15.936 -21.280 1.00 98.00 100 TYR A CA 1
ATOM 799 C C . TYR A 1 100 ? 3.551 -15.297 -22.671 1.00 98.00 100 TYR A C 1
ATOM 801 O O . TYR A 1 100 ? 3.829 -15.946 -23.676 1.00 98.00 100 TYR A O 1
ATOM 809 N N . HIS A 1 101 ? 3.178 -14.016 -22.730 1.00 97.56 101 HIS A N 1
ATOM 810 C CA . HIS A 1 101 ? 3.080 -13.261 -23.981 1.00 97.56 101 HIS A CA 1
ATOM 811 C C . HIS A 1 101 ? 4.403 -12.627 -24.448 1.00 97.56 101 HIS A C 1
ATOM 813 O O . HIS A 1 101 ? 4.427 -11.978 -25.492 1.00 97.56 101 HIS A O 1
ATOM 819 N N . GLY A 1 102 ? 5.504 -12.787 -23.705 1.00 96.62 102 GLY A N 1
ATOM 820 C CA . GLY A 1 102 ? 6.794 -12.168 -24.035 1.00 96.62 102 GLY A CA 1
ATOM 821 C C . GLY A 1 102 ? 6.806 -10.639 -23.907 1.00 96.62 102 GLY A C 1
ATOM 822 O O . GLY A 1 102 ? 7.649 -9.973 -24.501 1.00 96.62 102 GLY A O 1
ATOM 823 N N . HIS A 1 103 ? 5.869 -10.057 -23.153 1.00 96.62 103 HIS A N 1
ATOM 824 C CA . HIS A 1 103 ? 5.814 -8.614 -22.894 1.00 96.62 103 HIS A CA 1
ATOM 825 C C . HIS A 1 103 ? 6.867 -8.171 -21.869 1.00 96.62 103 HIS A C 1
ATOM 827 O O . HIS A 1 103 ? 7.341 -7.032 -21.911 1.00 96.62 103 HIS A O 1
ATOM 833 N N . VAL A 1 104 ? 7.236 -9.069 -20.953 1.00 95.12 104 VAL A N 1
ATOM 834 C CA . VAL A 1 104 ? 8.362 -8.913 -20.028 1.00 95.12 104 VAL A CA 1
ATOM 835 C C . VAL A 1 104 ? 9.183 -10.193 -19.984 1.00 95.12 104 VAL A C 1
ATOM 837 O O . VAL A 1 104 ? 8.666 -11.290 -20.178 1.00 95.12 104 VAL A O 1
ATOM 840 N N . GLU A 1 105 ? 10.467 -10.044 -19.680 1.00 91.25 105 GLU A N 1
ATOM 841 C CA . GLU A 1 105 ? 11.366 -11.181 -19.510 1.00 91.25 105 GLU A CA 1
ATOM 842 C C . GLU A 1 105 ? 11.048 -11.970 -18.234 1.00 91.25 105 GLU A C 1
ATOM 844 O O . GLU A 1 105 ? 10.660 -11.391 -17.211 1.00 91.25 105 GLU A O 1
ATOM 849 N N . ALA A 1 106 ? 11.306 -13.279 -18.277 1.00 93.81 106 ALA A N 1
ATOM 850 C CA . ALA A 1 106 ? 11.235 -14.183 -17.130 1.00 93.81 106 ALA A CA 1
ATOM 851 C C . ALA A 1 106 ? 12.426 -13.977 -16.164 1.00 93.81 106 ALA A C 1
ATOM 853 O O . ALA A 1 106 ? 13.278 -14.847 -16.005 1.00 93.81 106 ALA A O 1
ATOM 854 N N . ASP A 1 107 ? 12.507 -12.795 -15.554 1.00 92.31 107 ASP A N 1
ATOM 855 C CA . ASP A 1 107 ? 13.549 -12.387 -14.601 1.00 92.31 107 ASP A CA 1
ATOM 856 C C . ASP A 1 107 ? 12.903 -11.792 -13.332 1.00 92.31 107 ASP A C 1
ATOM 858 O O . ASP A 1 107 ? 11.975 -12.373 -12.769 1.00 92.31 107 ASP A O 1
ATOM 862 N N . PHE A 1 108 ? 13.360 -10.625 -12.866 1.00 93.81 108 PHE A N 1
ATOM 863 C CA . PHE A 1 108 ? 12.780 -9.915 -11.730 1.00 93.81 108 PHE A CA 1
ATOM 864 C C . PHE A 1 108 ? 12.447 -8.465 -12.123 1.00 93.81 108 PHE A C 1
ATOM 866 O O . PHE A 1 108 ? 13.156 -7.534 -11.722 1.00 93.81 108 PHE A O 1
ATOM 873 N N . PRO A 1 109 ? 11.420 -8.243 -12.970 1.00 96.06 109 PRO A N 1
ATOM 874 C CA . PRO A 1 109 ? 11.037 -6.908 -13.421 1.00 96.06 109 PRO A CA 1
ATOM 875 C C . PRO A 1 109 ? 10.337 -6.100 -12.319 1.00 96.06 109 PRO A C 1
ATOM 877 O O . PRO A 1 109 ? 9.866 -6.638 -11.317 1.00 96.06 109 PRO A O 1
ATOM 880 N N . TYR A 1 110 ? 10.220 -4.785 -12.527 1.00 97.12 110 TYR A N 1
ATOM 881 C CA . TYR A 1 110 ? 9.346 -3.945 -11.700 1.00 97.12 110 TYR A CA 1
ATOM 882 C C . TYR A 1 110 ? 7.900 -4.445 -11.784 1.00 97.12 110 TYR A C 1
ATOM 884 O O . TYR A 1 110 ? 7.433 -4.744 -12.886 1.00 97.12 110 TYR A O 1
ATOM 892 N N . ILE A 1 111 ? 7.162 -4.443 -10.668 1.00 97.00 111 ILE A N 1
ATOM 893 C CA . ILE A 1 111 ? 5.728 -4.791 -10.634 1.00 97.00 111 ILE A CA 1
ATOM 894 C C . ILE A 1 111 ? 4.983 -3.954 -11.675 1.00 97.00 111 ILE A C 1
ATOM 896 O O . ILE A 1 111 ? 4.230 -4.480 -12.493 1.00 97.00 111 ILE A O 1
ATOM 900 N N . SER A 1 112 ? 5.273 -2.652 -11.704 1.00 94.38 112 SER A N 1
ATOM 901 C CA . SER A 1 112 ? 4.674 -1.686 -12.628 1.00 94.38 112 SER A CA 1
ATOM 902 C C . SER A 1 112 ? 4.953 -1.958 -14.112 1.00 94.38 112 SER A C 1
ATOM 904 O O . SER A 1 112 ? 4.241 -1.428 -14.964 1.00 94.38 112 SER A O 1
ATOM 906 N N . TYR A 1 113 ? 5.966 -2.764 -14.446 1.00 95.69 113 TYR A N 1
ATOM 907 C CA . TYR A 1 113 ? 6.253 -3.174 -15.825 1.00 95.69 113 TYR A CA 1
ATOM 908 C C . TYR A 1 113 ? 5.516 -4.456 -16.217 1.00 95.69 113 TYR A C 1
ATOM 910 O O . TYR A 1 113 ? 5.211 -4.634 -17.390 1.00 95.69 113 TYR A O 1
ATOM 918 N N . THR A 1 114 ? 5.150 -5.301 -15.249 1.00 96.69 114 THR A N 1
ATOM 919 C CA . THR A 1 114 ? 4.384 -6.539 -15.494 1.00 96.69 114 THR A CA 1
ATOM 920 C C . THR A 1 114 ? 2.915 -6.309 -15.849 1.00 96.69 114 THR A C 1
ATOM 922 O O . THR A 1 114 ? 2.190 -7.269 -16.062 1.00 96.69 114 THR A O 1
ATOM 925 N N . ALA A 1 115 ? 2.448 -5.059 -15.859 1.00 95.75 115 ALA A N 1
ATOM 926 C CA . ALA A 1 115 ? 1.042 -4.699 -16.040 1.00 95.75 115 ALA A CA 1
ATOM 927 C C . ALA A 1 115 ? 0.860 -3.573 -17.075 1.00 95.75 115 ALA A C 1
ATOM 929 O O . ALA A 1 115 ? -0.002 -2.704 -16.929 1.00 95.75 115 ALA A O 1
ATOM 930 N N . VAL A 1 116 ? 1.712 -3.548 -18.105 1.00 96.62 116 VAL A N 1
ATOM 931 C CA . VAL A 1 116 ? 1.719 -2.484 -19.122 1.00 96.62 116 VAL A CA 1
ATOM 932 C C . VAL A 1 116 ? 0.789 -2.790 -20.296 1.00 96.62 116 VAL A C 1
ATOM 934 O O . VAL A 1 116 ? 0.065 -1.894 -20.739 1.00 96.62 116 VAL A O 1
ATOM 937 N N . GLN A 1 117 ? 0.780 -4.027 -20.801 1.00 96.88 117 GLN A N 1
ATOM 938 C CA . GLN A 1 117 ? 0.026 -4.399 -22.002 1.00 96.88 117 GLN A CA 1
ATOM 939 C C . GLN A 1 117 ? -1.254 -5.171 -21.663 1.00 96.88 117 GLN A C 1
ATOM 941 O O . GLN A 1 117 ? -1.483 -5.562 -20.520 1.00 96.88 117 GLN A O 1
ATOM 946 N N . ALA A 1 118 ? -2.151 -5.314 -22.640 1.00 96.31 118 ALA A N 1
ATOM 947 C CA . ALA A 1 118 ? -3.301 -6.203 -22.504 1.00 96.31 118 ALA A CA 1
ATOM 948 C C . ALA A 1 118 ? -2.889 -7.639 -22.879 1.00 96.31 118 ALA A C 1
ATOM 950 O O . ALA A 1 118 ? -2.135 -7.790 -23.839 1.00 96.31 118 ALA A O 1
ATOM 951 N N . PRO A 1 119 ? -3.433 -8.670 -22.203 1.00 96.88 119 PRO A N 1
ATOM 952 C CA . PRO A 1 119 ? -4.532 -8.605 -21.230 1.00 96.88 119 PRO A CA 1
ATOM 953 C C . PRO A 1 119 ? -4.103 -8.360 -19.769 1.00 96.88 119 PRO A C 1
ATOM 955 O O . PRO A 1 119 ? -4.960 -8.052 -18.935 1.00 96.88 119 PRO A O 1
ATOM 958 N N . GLU A 1 120 ? -2.812 -8.449 -19.433 1.00 97.25 120 GLU A N 1
ATOM 959 C CA . GLU A 1 120 ? -2.325 -8.414 -18.047 1.00 97.25 120 GLU A CA 1
ATOM 960 C C . GLU A 1 120 ? -2.654 -7.112 -17.307 1.00 97.25 120 GLU A C 1
ATOM 962 O O . GLU A 1 120 ? -2.985 -7.152 -16.123 1.00 97.25 120 GLU A O 1
ATOM 967 N N . ARG A 1 121 ? -2.657 -5.962 -17.995 1.00 97.00 121 ARG A N 1
ATOM 968 C CA . ARG A 1 121 ? -3.016 -4.666 -17.400 1.00 97.00 121 ARG A CA 1
ATOM 969 C C . ARG A 1 121 ? -4.455 -4.634 -16.908 1.00 97.00 121 ARG A C 1
ATOM 971 O O . ARG A 1 121 ? -4.733 -4.029 -15.881 1.00 97.00 121 ARG A O 1
ATOM 978 N N . CYS A 1 122 ? -5.370 -5.287 -17.626 1.00 97.75 122 CYS A N 1
ATOM 979 C CA . CYS A 1 122 ? -6.787 -5.320 -17.273 1.00 97.75 122 CYS A CA 1
ATOM 980 C C . CYS A 1 122 ? -7.003 -6.204 -16.042 1.00 97.75 122 CYS A C 1
ATOM 982 O O . CYS A 1 122 ? -7.714 -5.815 -15.117 1.00 97.75 122 CYS A O 1
ATOM 984 N N . VAL A 1 123 ? -6.333 -7.360 -16.004 1.00 98.19 123 VAL A N 1
ATOM 985 C CA . VAL A 1 123 ? -6.345 -8.273 -14.852 1.00 98.19 123 VAL A CA 1
ATOM 986 C C . VAL A 1 123 ? -5.736 -7.598 -13.621 1.00 98.19 123 VAL A C 1
ATOM 988 O O . VAL A 1 123 ? -6.347 -7.604 -12.551 1.00 98.19 123 VAL A O 1
ATOM 991 N N . PHE A 1 124 ? -4.575 -6.957 -13.780 1.00 98.06 124 PHE A N 1
ATOM 992 C CA . PHE A 1 124 ? -3.916 -6.196 -12.721 1.00 98.06 124 PHE A CA 1
ATOM 993 C C . PHE A 1 124 ? -4.823 -5.084 -12.195 1.00 98.06 124 PHE A C 1
ATOM 995 O O . PHE A 1 124 ? -5.076 -5.023 -10.994 1.00 98.06 124 PHE A O 1
ATOM 1002 N N . ALA A 1 125 ? -5.374 -4.248 -13.081 1.00 98.00 125 ALA A N 1
ATOM 1003 C CA . ALA A 1 125 ? -6.243 -3.144 -12.693 1.00 98.00 125 ALA A CA 1
ATOM 1004 C C . ALA A 1 125 ? -7.464 -3.628 -11.900 1.00 98.00 125 ALA A C 1
ATOM 1006 O O . ALA A 1 125 ? -7.760 -3.092 -10.833 1.00 98.00 125 ALA A O 1
ATOM 1007 N N . GLN A 1 126 ? -8.141 -4.679 -12.371 1.00 98.44 126 GLN A N 1
ATOM 1008 C CA . GLN A 1 126 ? -9.316 -5.239 -11.704 1.00 98.44 126 GLN A CA 1
ATOM 1009 C C . GLN A 1 126 ? -8.994 -5.724 -10.282 1.00 98.44 126 GLN A C 1
ATOM 1011 O O . GLN A 1 126 ? -9.685 -5.367 -9.325 1.00 98.44 126 GLN A O 1
ATOM 1016 N N . LEU A 1 127 ? -7.936 -6.527 -10.135 1.00 98.44 127 LEU A N 1
ATOM 1017 C CA . LEU A 1 127 ? -7.560 -7.121 -8.852 1.00 98.44 127 LEU A CA 1
ATOM 1018 C C . LEU A 1 127 ? -7.001 -6.075 -7.879 1.00 98.44 127 LEU A C 1
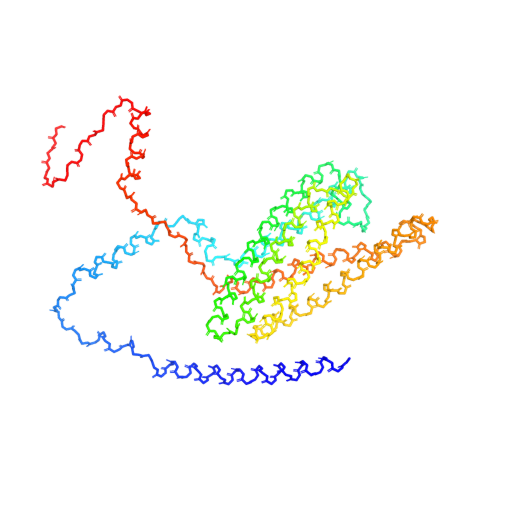ATOM 1020 O O . LEU A 1 127 ? -7.359 -6.090 -6.700 1.00 98.44 127 LEU A O 1
ATOM 1024 N N . VAL A 1 128 ? -6.179 -5.134 -8.356 1.00 98.44 128 VAL A N 1
ATOM 1025 C CA . VAL A 1 128 ? -5.606 -4.069 -7.521 1.00 98.44 128 VAL A CA 1
ATOM 1026 C C . VAL A 1 128 ? -6.667 -3.053 -7.100 1.00 98.44 128 VAL A C 1
ATOM 1028 O O . VAL A 1 128 ? -6.663 -2.655 -5.940 1.00 98.44 128 VAL A O 1
ATOM 1031 N N . ASN A 1 129 ? -7.614 -2.670 -7.965 1.00 98.69 129 ASN A N 1
ATOM 1032 C CA . ASN A 1 129 ? -8.717 -1.778 -7.577 1.00 98.69 129 ASN A CA 1
ATOM 1033 C C . ASN A 1 129 ? -9.605 -2.415 -6.495 1.00 98.69 129 ASN A C 1
ATOM 1035 O O . ASN A 1 129 ? -9.951 -1.760 -5.509 1.00 98.69 129 ASN A O 1
ATOM 1039 N N . LEU A 1 130 ? -9.929 -3.707 -6.627 1.00 98.44 130 LEU A N 1
ATOM 1040 C CA . LEU A 1 130 ? -10.653 -4.437 -5.586 1.00 98.44 130 LEU A CA 1
ATOM 1041 C C . LEU A 1 130 ? -9.821 -4.548 -4.299 1.00 98.44 130 LEU A C 1
ATOM 1043 O O . LEU A 1 130 ? -10.328 -4.289 -3.207 1.00 98.44 130 LEU A O 1
ATOM 1047 N N . GLY A 1 131 ? -8.527 -4.848 -4.417 1.00 98.38 131 GLY A N 1
ATOM 1048 C CA . GLY A 1 131 ? -7.582 -4.837 -3.302 1.00 98.38 131 GLY A CA 1
ATOM 1049 C C . GLY A 1 131 ? -7.518 -3.483 -2.587 1.00 98.38 131 GLY A C 1
ATOM 1050 O O . GLY A 1 131 ? -7.538 -3.446 -1.360 1.00 98.38 131 GLY A O 1
ATOM 1051 N N . ALA A 1 132 ? -7.520 -2.374 -3.329 1.00 98.56 132 ALA A N 1
ATOM 1052 C CA . ALA A 1 132 ? -7.517 -1.011 -2.804 1.00 98.56 132 ALA A CA 1
ATOM 1053 C C . ALA A 1 132 ? -8.803 -0.683 -2.035 1.00 98.56 132 ALA A C 1
ATOM 1055 O O . ALA A 1 132 ? -8.741 -0.117 -0.943 1.00 98.56 132 ALA A O 1
ATOM 1056 N N . PHE A 1 133 ? -9.963 -1.095 -2.551 1.00 98.44 133 PHE A N 1
ATOM 1057 C CA . PHE A 1 133 ? -11.230 -0.965 -1.833 1.00 98.44 133 PHE A CA 1
ATOM 1058 C C . PHE A 1 133 ? -11.214 -1.749 -0.512 1.00 98.44 133 PHE A C 1
ATOM 1060 O O . PHE A 1 133 ? -11.539 -1.208 0.548 1.00 98.44 133 PHE A O 1
ATOM 1067 N N . LEU A 1 134 ? -10.771 -3.010 -0.545 1.00 98.12 134 LEU A N 1
ATOM 1068 C CA . LEU A 1 134 ? -10.664 -3.830 0.663 1.00 98.12 134 LEU A CA 1
ATOM 1069 C C . LEU A 1 134 ? -9.623 -3.259 1.642 1.00 98.12 134 LEU A C 1
ATOM 1071 O O . LEU A 1 134 ? -9.833 -3.289 2.853 1.00 98.12 134 LEU A O 1
ATOM 1075 N N . LEU A 1 135 ? -8.521 -2.692 1.148 1.00 98.50 135 LEU A N 1
ATOM 1076 C CA . LEU A 1 135 ? -7.524 -1.994 1.960 1.00 98.50 135 LEU A CA 1
ATOM 1077 C C . LEU A 1 135 ? -8.135 -0.777 2.668 1.00 98.50 135 LEU A C 1
ATOM 1079 O O . LEU A 1 135 ? -7.963 -0.634 3.878 1.00 98.50 135 LEU A O 1
ATOM 1083 N N . ALA A 1 136 ? -8.904 0.054 1.961 1.00 98.56 136 ALA A N 1
ATOM 1084 C CA . ALA A 1 136 ? -9.626 1.175 2.562 1.00 98.56 136 ALA A CA 1
ATOM 1085 C C . ALA A 1 136 ? -10.602 0.702 3.655 1.00 98.56 136 ALA A C 1
ATOM 1087 O O . ALA A 1 136 ? -10.660 1.297 4.733 1.00 98.56 136 ALA A O 1
ATOM 1088 N N . ALA A 1 137 ? -11.301 -0.417 3.435 1.00 96.94 137 ALA A N 1
ATOM 1089 C CA . ALA A 1 137 ? -12.158 -1.025 4.450 1.00 96.94 137 ALA A CA 1
ATOM 1090 C C . ALA A 1 137 ? -11.364 -1.492 5.688 1.00 96.94 137 ALA A C 1
ATOM 1092 O O . ALA A 1 137 ? -11.784 -1.220 6.814 1.00 96.94 137 ALA A O 1
ATOM 1093 N N . ASN A 1 138 ? -10.194 -2.125 5.510 1.00 97.69 138 ASN A N 1
ATOM 1094 C CA . ASN A 1 138 ? -9.306 -2.484 6.627 1.00 97.69 138 ASN A CA 1
ATOM 1095 C C . ASN A 1 138 ? -8.903 -1.249 7.434 1.00 97.69 138 ASN A C 1
ATOM 1097 O O . ASN A 1 138 ? -8.975 -1.253 8.660 1.00 97.69 138 ASN A O 1
ATOM 1101 N N . ILE A 1 139 ? -8.495 -0.183 6.748 1.00 98.50 139 ILE A N 1
ATOM 1102 C CA . ILE A 1 139 ? -8.054 1.070 7.366 1.00 98.50 139 ILE A CA 1
ATOM 1103 C C . ILE A 1 139 ? -9.189 1.696 8.176 1.00 98.50 139 ILE A C 1
ATOM 1105 O O . ILE A 1 139 ? -8.975 2.119 9.314 1.00 98.50 139 ILE A O 1
ATOM 1109 N N . TYR A 1 140 ? -10.401 1.705 7.625 1.00 97.44 140 TYR A N 1
ATOM 1110 C CA . TYR A 1 140 ? -11.582 2.226 8.299 1.00 97.44 140 TYR A CA 1
ATOM 1111 C C . TYR A 1 140 ? -11.960 1.406 9.540 1.00 97.44 140 TYR A C 1
ATOM 1113 O O . TYR A 1 140 ? -12.137 1.969 10.620 1.00 97.44 140 TYR A O 1
ATOM 1121 N N . ILE A 1 141 ? -12.014 0.075 9.432 1.00 95.75 141 ILE A N 1
ATOM 1122 C CA . ILE A 1 141 ? -12.318 -0.800 10.577 1.00 95.75 141 ILE A CA 1
ATOM 1123 C C . ILE A 1 141 ? -11.237 -0.672 11.650 1.00 95.75 141 ILE A C 1
ATOM 1125 O O . ILE A 1 141 ? -11.556 -0.586 12.836 1.00 95.75 141 ILE A O 1
ATOM 1129 N N . ARG A 1 142 ? -9.965 -0.583 11.251 1.00 96.69 142 ARG A N 1
ATOM 1130 C CA . ARG A 1 142 ? -8.853 -0.348 12.174 1.00 96.69 142 ARG A CA 1
ATOM 1131 C C . ARG A 1 142 ? -8.998 0.987 12.902 1.00 96.69 142 ARG A C 1
ATOM 1133 O O . ARG A 1 142 ? -8.784 1.043 14.111 1.00 96.69 142 ARG A O 1
ATOM 1140 N N . TYR A 1 143 ? -9.392 2.043 12.195 1.00 97.62 143 TYR A N 1
ATOM 1141 C CA . TYR A 1 143 ? -9.684 3.341 12.797 1.00 97.62 143 TYR A CA 1
ATOM 1142 C C . TYR A 1 143 ? -10.819 3.255 13.827 1.00 97.62 143 TYR A C 1
ATOM 1144 O O . TYR A 1 143 ? -10.662 3.782 14.930 1.00 97.62 143 TYR A O 1
ATOM 1152 N N . LEU A 1 144 ? -11.931 2.588 13.499 1.00 95.62 144 LEU A N 1
ATOM 1153 C CA . LEU A 1 144 ? -13.065 2.415 14.414 1.00 95.62 144 LEU A CA 1
ATOM 1154 C C . LEU A 1 144 ? -12.658 1.627 15.660 1.00 95.62 144 LEU A C 1
ATOM 1156 O O . LEU A 1 144 ? -12.862 2.097 16.776 1.00 95.62 144 LEU A O 1
ATOM 1160 N N . GLN A 1 145 ? -12.010 0.477 15.464 1.00 94.88 145 GLN A N 1
ATOM 1161 C CA . GLN A 1 145 ? -11.483 -0.352 16.544 1.00 94.88 145 GLN A CA 1
ATOM 1162 C C . GLN A 1 145 ? -10.588 0.470 17.475 1.00 94.88 145 GLN A C 1
ATOM 1164 O O . GLN A 1 145 ? -10.762 0.454 18.689 1.00 94.88 145 GLN A O 1
ATOM 1169 N N . MET A 1 146 ? -9.613 1.184 16.911 1.00 95.12 146 MET A N 1
ATOM 1170 C CA . MET A 1 146 ? -8.656 1.935 17.711 1.00 95.12 146 MET A CA 1
ATOM 1171 C C . MET A 1 146 ? -9.303 3.153 18.378 1.00 95.12 146 MET A C 1
ATOM 1173 O O . MET A 1 146 ? -8.883 3.522 19.467 1.00 95.12 146 MET A O 1
ATOM 1177 N N . SER A 1 147 ? -10.333 3.756 17.775 1.00 96.19 147 SER A N 1
ATOM 1178 C CA . SER A 1 147 ? -11.100 4.835 18.413 1.00 96.19 147 SER A CA 1
ATOM 1179 C C . SER A 1 147 ? -11.780 4.337 19.684 1.00 96.19 147 SER A C 1
ATOM 1181 O O . SER A 1 147 ? -11.5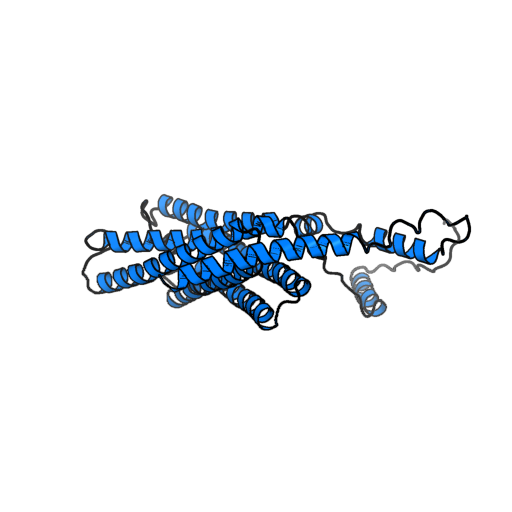98 4.953 20.729 1.00 96.19 147 SER A O 1
ATOM 1183 N N . GLU A 1 148 ? -12.441 3.179 19.617 1.00 94.94 148 GLU A N 1
ATOM 1184 C CA . GLU A 1 148 ? -13.085 2.559 20.780 1.00 94.94 148 GLU A CA 1
ATOM 1185 C C . GLU A 1 148 ? -12.065 2.214 21.874 1.00 94.94 148 GLU A C 1
ATOM 1187 O O . GLU A 1 148 ? -12.253 2.555 23.037 1.00 94.94 148 GLU A O 1
ATOM 1192 N N . VAL A 1 149 ? -10.930 1.608 21.505 1.00 93.75 149 VAL A N 1
ATOM 1193 C CA . VAL A 1 149 ? -9.853 1.297 22.462 1.00 93.75 149 VAL A CA 1
ATOM 1194 C C . VAL A 1 149 ? -9.302 2.567 23.115 1.00 93.75 149 VAL A C 1
ATOM 1196 O O . VAL A 1 149 ? -9.091 2.594 24.324 1.00 93.75 149 VAL A O 1
ATOM 1199 N N . ILE A 1 150 ? -9.062 3.631 22.343 1.00 95.50 150 ILE A N 1
ATOM 1200 C CA . ILE A 1 150 ? -8.574 4.905 22.888 1.00 95.50 150 ILE A CA 1
ATOM 1201 C C . ILE A 1 150 ? -9.600 5.497 23.858 1.00 95.50 150 ILE A C 1
ATOM 1203 O O . ILE A 1 150 ? -9.199 6.018 24.897 1.00 95.50 150 ILE A O 1
ATOM 1207 N N . ASP A 1 151 ? -10.890 5.433 23.535 1.00 95.25 151 ASP A N 1
ATOM 1208 C CA . ASP A 1 151 ? -11.957 5.976 24.375 1.00 95.25 151 ASP A CA 1
ATOM 1209 C C . ASP A 1 151 ? -12.112 5.183 25.681 1.00 95.25 151 ASP A C 1
ATOM 1211 O O . ASP A 1 151 ? -12.097 5.792 26.751 1.00 95.25 151 ASP A O 1
ATOM 1215 N N . LEU A 1 152 ? -12.129 3.846 25.623 1.00 94.62 152 LEU A N 1
ATOM 1216 C CA . LEU A 1 152 ? -12.177 2.968 26.803 1.00 94.62 152 LEU A CA 1
ATOM 1217 C C . LEU A 1 152 ? -10.990 3.174 27.753 1.00 94.62 152 LEU A C 1
ATOM 1219 O O . LEU A 1 152 ? -11.123 3.027 28.965 1.00 94.62 152 LEU A O 1
ATOM 1223 N N . LEU A 1 153 ? -9.826 3.532 27.209 1.00 94.25 153 LEU A N 1
ATOM 1224 C CA . LEU A 1 153 ? -8.600 3.771 27.973 1.00 94.25 153 LEU A CA 1
ATOM 1225 C C . LEU A 1 153 ? -8.388 5.247 28.336 1.00 94.25 153 LEU A C 1
ATOM 1227 O O . LEU A 1 153 ? -7.274 5.628 28.698 1.00 94.25 153 LEU A O 1
ATOM 1231 N N . ASN A 1 154 ? -9.418 6.093 28.214 1.00 93.50 154 ASN A N 1
ATOM 1232 C CA . ASN A 1 154 ? -9.356 7.532 28.505 1.00 93.50 154 ASN A CA 1
ATOM 1233 C C . ASN A 1 154 ? -8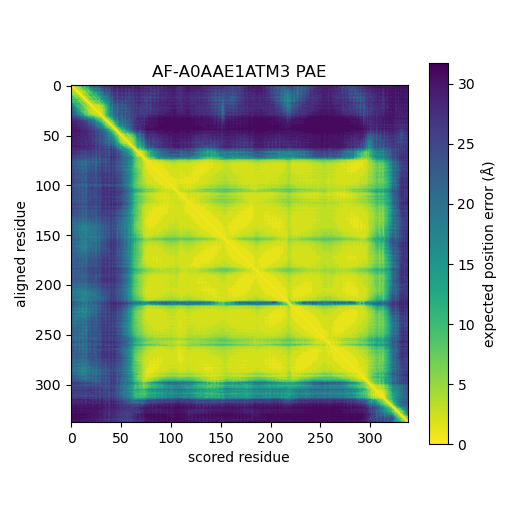.184 8.244 27.799 1.00 93.50 154 ASN A C 1
ATOM 1235 O O . ASN A 1 154 ? -7.511 9.122 28.346 1.00 93.50 154 ASN A O 1
ATOM 1239 N N . GLY A 1 155 ? -7.904 7.847 26.558 1.00 92.06 155 GLY A N 1
ATOM 1240 C CA . GLY A 1 155 ? -6.757 8.322 25.807 1.00 92.06 155 GLY A CA 1
ATOM 1241 C C . GLY A 1 155 ? -6.845 9.802 25.430 1.00 92.06 155 GLY A C 1
ATOM 1242 O O . GLY A 1 155 ? -7.894 10.351 25.085 1.00 92.06 155 GLY A O 1
ATOM 1243 N N . GLN A 1 156 ? -5.686 10.457 25.454 1.00 94.75 156 GLN A N 1
ATOM 1244 C CA . GLN A 1 156 ? -5.553 11.894 25.225 1.00 94.75 156 GLN A CA 1
ATOM 1245 C C . GLN A 1 156 ? -5.990 12.317 23.811 1.00 94.75 156 GLN A C 1
ATOM 1247 O O . GLN A 1 156 ? -5.838 11.577 22.833 1.00 94.75 156 GLN A O 1
ATOM 1252 N N . ARG A 1 157 ? -6.414 13.584 23.667 1.00 95.56 157 ARG A N 1
ATOM 1253 C CA . ARG A 1 157 ? -6.817 14.193 22.381 1.00 95.56 157 ARG A CA 1
ATOM 1254 C C . ARG A 1 157 ? -5.776 14.009 21.271 1.00 95.56 157 ARG A C 1
ATOM 1256 O O . ARG A 1 157 ? -6.151 13.758 20.127 1.00 95.56 157 ARG A O 1
ATOM 1263 N N . ARG A 1 158 ? -4.480 14.090 21.599 1.00 96.06 158 ARG A N 1
ATOM 1264 C CA . ARG A 1 158 ? -3.380 13.888 20.638 1.00 96.06 158 ARG A CA 1
ATOM 1265 C C . ARG A 1 158 ? -3.425 12.500 19.994 1.00 96.06 158 ARG A C 1
ATOM 1267 O O . ARG A 1 158 ? -3.248 12.390 18.787 1.00 96.06 158 ARG A O 1
ATOM 1274 N N . VAL A 1 159 ? -3.722 11.463 20.773 1.00 95.62 159 VAL A N 1
ATOM 1275 C CA . VAL A 1 159 ? -3.789 10.076 20.289 1.00 95.62 159 VAL A CA 1
ATOM 1276 C C . VAL A 1 159 ? -5.021 9.868 19.405 1.00 95.62 159 VAL A C 1
ATOM 1278 O O . VAL A 1 159 ? -4.920 9.280 18.330 1.00 95.62 159 VAL A O 1
ATOM 1281 N N . LYS A 1 160 ? -6.166 10.457 19.783 1.00 96.31 160 LYS A N 1
ATOM 1282 C CA . LYS A 1 160 ? -7.366 10.495 18.927 1.00 96.31 160 LYS A CA 1
ATOM 1283 C C . LYS A 1 160 ? -7.089 11.200 17.593 1.00 96.31 160 LYS A C 1
ATOM 1285 O O . LYS A 1 160 ? -7.578 10.763 16.555 1.00 96.31 160 LYS A O 1
ATOM 1290 N N . CYS A 1 161 ? -6.309 12.283 17.611 1.00 97.31 161 CYS A N 1
ATOM 1291 C CA . CYS A 1 161 ? -5.893 12.999 16.403 1.00 97.31 161 CYS A CA 1
ATOM 1292 C C . CYS A 1 161 ? -4.985 12.133 15.518 1.00 97.31 161 CYS A C 1
ATOM 1294 O O . CYS A 1 161 ? -5.243 12.016 14.325 1.00 97.31 161 CYS A O 1
ATOM 1296 N N . MET A 1 162 ? -3.993 11.450 16.103 1.00 97.31 162 MET A N 1
ATOM 1297 C CA . MET A 1 162 ? -3.139 10.501 15.376 1.00 97.31 162 MET A CA 1
ATOM 1298 C C . MET A 1 162 ? -3.954 9.393 14.699 1.00 97.31 162 MET A C 1
ATOM 1300 O O . MET A 1 162 ? -3.699 9.083 13.538 1.00 97.31 162 MET A O 1
ATOM 1304 N N . ASN A 1 163 ? -4.959 8.832 15.381 1.00 98.06 163 ASN A N 1
ATOM 1305 C CA . ASN A 1 163 ? -5.821 7.809 14.789 1.00 98.06 163 ASN A CA 1
ATOM 1306 C C . ASN A 1 163 ? -6.620 8.360 13.590 1.00 98.06 163 ASN A C 1
ATOM 1308 O O . ASN A 1 163 ? -6.631 7.744 12.525 1.00 98.06 163 ASN A O 1
ATOM 1312 N N . ARG A 1 164 ? -7.209 9.560 13.709 1.00 98.25 164 ARG A N 1
ATOM 1313 C CA . ARG A 1 164 ? -7.904 10.232 12.588 1.00 98.25 164 ARG A CA 1
ATOM 1314 C C . ARG A 1 164 ? -6.968 10.562 11.426 1.00 98.25 164 ARG A C 1
ATOM 1316 O O . ARG A 1 164 ? -7.331 10.347 10.277 1.00 98.25 164 ARG A O 1
ATOM 1323 N N . LEU A 1 165 ? -5.763 11.051 11.711 1.00 98.31 165 LEU A N 1
ATOM 1324 C CA . LEU A 1 165 ? -4.762 11.317 10.681 1.00 98.31 165 LEU A CA 1
ATOM 1325 C C . LEU A 1 165 ? -4.386 10.027 9.946 1.00 98.31 165 LEU A C 1
ATOM 1327 O O . LEU A 1 165 ? -4.310 10.021 8.721 1.00 98.31 165 LEU A O 1
ATOM 1331 N N . SER A 1 166 ? -4.215 8.922 10.677 1.00 98.12 166 SER A N 1
ATOM 1332 C CA . SER A 1 166 ? -3.928 7.628 10.061 1.00 98.12 166 SER A CA 1
ATOM 1333 C C . SER A 1 166 ? -5.061 7.162 9.139 1.00 98.12 166 SER A C 1
ATOM 1335 O O . SER A 1 166 ? -4.774 6.658 8.061 1.00 98.12 166 SER A O 1
ATOM 1337 N N . LEU A 1 167 ? -6.332 7.404 9.485 1.00 98.56 167 LEU A N 1
ATOM 1338 C CA . LEU A 1 167 ? -7.460 7.120 8.591 1.00 98.56 167 LEU A CA 1
ATOM 1339 C C . LEU A 1 167 ? -7.317 7.875 7.262 1.00 98.56 167 LEU A C 1
ATOM 1341 O O . LEU A 1 167 ? -7.401 7.264 6.202 1.00 98.56 167 LEU A O 1
ATOM 1345 N N . ILE A 1 168 ? -7.059 9.185 7.317 1.00 98.62 168 ILE A N 1
ATOM 1346 C CA . ILE A 1 168 ? -6.933 10.029 6.118 1.00 98.62 168 ILE A CA 1
ATOM 1347 C C . ILE A 1 168 ? -5.762 9.559 5.249 1.00 98.62 168 ILE A C 1
ATOM 1349 O O . ILE A 1 168 ? -5.937 9.312 4.058 1.00 98.62 168 ILE A O 1
ATOM 1353 N N . LEU A 1 169 ? -4.576 9.395 5.843 1.00 98.44 169 LEU A N 1
ATOM 1354 C CA . LEU A 1 169 ? -3.372 8.978 5.117 1.00 98.44 169 LEU A CA 1
ATOM 1355 C C . LEU A 1 169 ? -3.506 7.570 4.534 1.00 98.44 169 LEU A C 1
ATOM 1357 O O . LEU A 1 169 ? -3.088 7.333 3.403 1.00 98.44 169 LEU A O 1
ATOM 1361 N N . GLY A 1 170 ? -4.124 6.653 5.278 1.00 98.50 170 GLY A N 1
ATOM 1362 C CA . GLY A 1 170 ? -4.416 5.314 4.792 1.00 98.50 170 GLY A CA 1
ATOM 1363 C C . GLY A 1 170 ? -5.380 5.339 3.601 1.00 98.50 170 GLY A C 1
ATOM 1364 O O . GLY A 1 170 ? -5.110 4.696 2.590 1.00 98.50 170 GLY A O 1
ATOM 1365 N N . CYS A 1 171 ? -6.475 6.100 3.674 1.00 98.69 171 CYS A N 1
ATOM 1366 C CA . CYS A 1 171 ? -7.413 6.225 2.555 1.00 98.69 171 CYS A CA 1
ATOM 1367 C C . CYS A 1 171 ? -6.752 6.846 1.314 1.00 98.69 171 CYS A C 1
ATOM 1369 O O . CYS A 1 171 ? -6.987 6.377 0.203 1.00 98.69 171 CYS A O 1
ATOM 1371 N N . LEU A 1 172 ? -5.884 7.849 1.489 1.00 98.69 172 LEU A N 1
ATOM 1372 C CA . LEU A 1 172 ? -5.092 8.414 0.391 1.00 98.69 172 LEU A CA 1
ATOM 1373 C C . LEU A 1 172 ? -4.100 7.399 -0.196 1.00 98.69 172 LEU A C 1
ATOM 1375 O O . LEU A 1 172 ? -3.911 7.371 -1.408 1.00 98.69 172 LEU A O 1
ATOM 1379 N N . SER A 1 173 ? -3.503 6.537 0.632 1.00 98.69 173 SER A N 1
ATOM 1380 C CA . SER A 1 173 ? -2.651 5.434 0.170 1.00 98.69 173 SER A CA 1
ATOM 1381 C C . SER A 1 173 ? -3.439 4.406 -0.648 1.00 98.69 173 SER A C 1
ATOM 1383 O O . SER A 1 173 ? -3.011 4.036 -1.742 1.00 98.69 173 SER A O 1
ATOM 1385 N N . ALA A 1 174 ? -4.632 4.015 -0.190 1.00 98.69 174 ALA A N 1
ATOM 1386 C CA . ALA A 1 174 ? -5.527 3.143 -0.950 1.00 98.69 174 ALA A CA 1
ATOM 1387 C C . ALA A 1 174 ? -5.952 3.781 -2.285 1.00 98.69 174 ALA A C 1
ATOM 1389 O O . ALA A 1 174 ? -5.943 3.116 -3.317 1.00 98.69 174 ALA A O 1
ATOM 1390 N N . PHE A 1 175 ? -6.244 5.084 -2.300 1.00 98.69 175 PHE A N 1
ATOM 1391 C CA . PHE A 1 175 ? -6.491 5.820 -3.541 1.00 98.69 175 PHE A CA 1
ATOM 1392 C C . PHE A 1 175 ? -5.263 5.816 -4.468 1.00 98.69 175 PHE A C 1
ATOM 1394 O O . PHE A 1 175 ? -5.395 5.532 -5.658 1.00 98.69 175 PHE A O 1
ATOM 140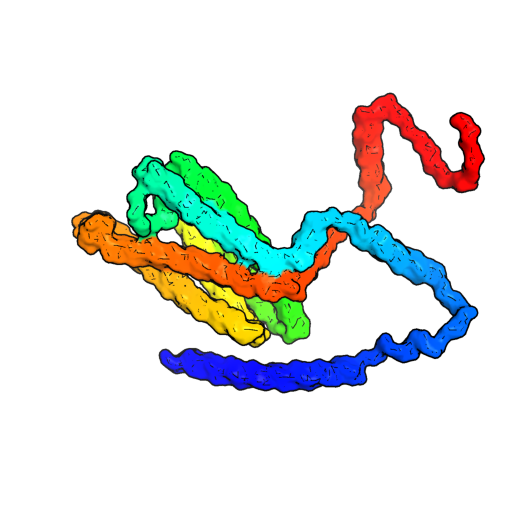1 N N . GLY A 1 176 ? -4.059 6.022 -3.930 1.00 98.69 176 GLY A N 1
ATOM 1402 C CA . GLY A 1 176 ? -2.807 5.891 -4.678 1.00 98.69 176 GLY A CA 1
ATOM 1403 C C . GLY A 1 176 ? -2.659 4.534 -5.367 1.00 98.69 176 GLY A C 1
ATOM 1404 O O . GLY A 1 176 ? -2.237 4.467 -6.520 1.00 98.69 176 GLY A O 1
ATOM 1405 N N . LEU A 1 177 ? -3.089 3.458 -4.703 1.00 98.12 177 LEU A N 1
ATOM 1406 C CA . LEU A 1 177 ? -3.077 2.110 -5.268 1.00 98.12 177 LEU A CA 1
ATOM 1407 C C . LEU A 1 177 ? -4.004 1.991 -6.493 1.00 98.12 177 LEU A C 1
ATOM 1409 O O . LEU A 1 177 ? -3.614 1.384 -7.488 1.00 98.12 177 LEU A O 1
ATOM 1413 N N . THR A 1 178 ? -5.174 2.644 -6.480 1.00 98.38 178 THR A N 1
ATOM 1414 C CA . THR A 1 178 ? -6.042 2.728 -7.673 1.00 98.38 178 THR A CA 1
ATOM 1415 C C . THR A 1 178 ? -5.386 3.519 -8.806 1.00 98.38 178 THR A C 1
ATOM 1417 O O . THR A 1 178 ? -5.495 3.144 -9.969 1.00 98.38 178 THR A O 1
ATOM 1420 N N . MET A 1 179 ? -4.634 4.582 -8.510 1.00 98.56 179 MET A N 1
ATOM 1421 C CA . MET A 1 179 ? -3.919 5.323 -9.553 1.00 98.56 179 MET A CA 1
ATOM 1422 C C . MET A 1 179 ? -2.838 4.455 -10.215 1.00 98.56 179 MET A C 1
ATOM 1424 O O . MET A 1 179 ? -2.773 4.388 -11.439 1.00 98.56 179 MET A O 1
ATOM 1428 N N . VAL A 1 180 ? -2.037 3.735 -9.422 1.00 97.75 180 VAL A N 1
ATOM 1429 C CA . VAL A 1 180 ? -1.023 2.788 -9.932 1.00 97.75 180 VAL A CA 1
ATOM 1430 C C . VAL A 1 180 ? -1.658 1.701 -10.805 1.00 97.75 180 VAL A C 1
ATOM 1432 O O . VAL A 1 180 ? -1.077 1.314 -11.815 1.00 97.75 180 VAL A O 1
ATOM 1435 N N . ALA A 1 181 ? -2.851 1.233 -10.429 1.00 97.44 181 ALA A N 1
ATOM 1436 C CA . ALA A 1 181 ? -3.589 0.191 -11.135 1.00 97.44 181 ALA A CA 1
ATOM 1437 C C . ALA A 1 181 ? -4.074 0.616 -12.528 1.00 97.44 181 ALA A C 1
ATOM 1439 O O . ALA A 1 181 ? -4.073 -0.196 -13.450 1.00 97.44 181 ALA A O 1
ATOM 1440 N N . ASN A 1 182 ? -4.504 1.872 -12.676 1.00 98.00 182 ASN A N 1
ATOM 1441 C CA . ASN A 1 182 ? -5.193 2.336 -13.883 1.00 98.00 182 ASN A CA 1
ATOM 1442 C C . ASN A 1 182 ? -4.312 3.186 -14.813 1.00 98.00 182 ASN A C 1
ATOM 1444 O O . ASN A 1 182 ? -4.615 3.280 -15.998 1.00 98.00 182 ASN A O 1
ATOM 1448 N N . PHE A 1 183 ? -3.230 3.787 -14.311 1.00 97.31 183 PHE A N 1
ATOM 1449 C CA . PHE A 1 183 ? -2.332 4.634 -15.099 1.00 97.31 183 PHE A CA 1
ATOM 1450 C C . PHE A 1 183 ? -0.961 3.976 -15.215 1.00 97.31 183 PHE A C 1
ATOM 1452 O O . PHE A 1 183 ? -0.262 3.850 -14.219 1.00 97.31 183 PHE A O 1
ATOM 1459 N N . GLN A 1 184 ? -0.553 3.557 -16.411 1.00 94.69 184 GLN A N 1
ATOM 1460 C CA . GLN A 1 184 ? 0.697 2.826 -16.643 1.00 94.69 184 GLN A CA 1
ATOM 1461 C C . GLN A 1 184 ? 1.918 3.758 -16.685 1.00 94.69 184 GLN A C 1
ATOM 1463 O O . GLN A 1 184 ? 1.828 4.934 -17.041 1.00 94.69 184 GLN A O 1
ATOM 1468 N N . THR A 1 185 ? 3.095 3.203 -16.377 1.00 91.88 185 THR A N 1
ATOM 1469 C CA . THR A 1 185 ? 4.378 3.937 -16.347 1.00 91.88 185 THR A CA 1
ATOM 1470 C C . THR A 1 185 ? 4.839 4.469 -17.706 1.00 91.88 185 THR A C 1
ATOM 1472 O O . THR A 1 185 ? 5.648 5.405 -17.747 1.00 91.88 185 THR A O 1
ATOM 1475 N N . VAL A 1 186 ? 4.355 3.869 -18.797 1.00 91.81 186 VAL A N 1
ATOM 1476 C CA . VAL A 1 186 ? 4.714 4.235 -20.175 1.00 91.81 186 VAL A CA 1
ATOM 1477 C C . VAL A 1 186 ? 3.802 5.328 -20.733 1.00 91.81 186 VAL A C 1
ATOM 1479 O O . VAL A 1 186 ? 4.322 6.322 -21.226 1.00 91.81 186 VAL A O 1
ATOM 1482 N N . GLU A 1 187 ? 2.482 5.206 -20.550 1.00 92.44 187 GLU A N 1
ATOM 1483 C CA . GLU A 1 187 ? 1.500 6.151 -21.105 1.00 92.44 187 GLU A CA 1
ATOM 1484 C C . GLU A 1 187 ? 1.292 7.384 -20.216 1.00 92.44 187 GLU A C 1
ATOM 1486 O O . GLU A 1 187 ? 1.295 8.517 -20.684 1.00 92.44 187 GLU A O 1
ATOM 1491 N N . MET A 1 188 ? 1.131 7.183 -18.902 1.00 95.44 188 MET A N 1
ATOM 1492 C CA . MET A 1 188 ? 0.684 8.225 -17.966 1.00 95.44 188 MET A CA 1
ATOM 1493 C C . MET A 1 188 ? 1.625 8.332 -16.766 1.00 95.44 188 MET A C 1
ATOM 1495 O O . MET A 1 188 ? 1.223 8.294 -15.600 1.00 95.44 188 MET A O 1
ATOM 1499 N N . ARG A 1 189 ? 2.918 8.496 -17.068 1.00 94.25 189 ARG A N 1
ATOM 1500 C CA . ARG A 1 189 ? 4.028 8.455 -16.105 1.00 94.25 189 ARG A CA 1
ATOM 1501 C C . ARG A 1 189 ? 3.835 9.353 -14.879 1.00 94.25 189 ARG A C 1
ATOM 1503 O O . ARG A 1 189 ? 4.085 8.905 -13.762 1.00 94.25 189 ARG A O 1
ATOM 1510 N N . ALA A 1 190 ? 3.428 10.607 -15.082 1.00 96.88 190 ALA A N 1
ATOM 1511 C CA . ALA A 1 190 ? 3.257 11.565 -13.989 1.00 96.88 190 ALA A CA 1
ATOM 1512 C C . ALA A 1 190 ? 2.199 11.076 -12.988 1.00 96.88 190 ALA A C 1
ATOM 1514 O O . ALA A 1 190 ? 2.477 10.973 -11.797 1.00 96.88 190 ALA A O 1
ATOM 1515 N N . VAL A 1 191 ? 1.029 10.676 -13.494 1.00 97.88 191 VAL A N 1
ATOM 1516 C CA . VAL A 1 191 ? -0.082 10.170 -12.678 1.00 97.88 191 VAL A CA 1
ATOM 1517 C C . VAL A 1 191 ? 0.302 8.863 -11.983 1.00 97.88 191 VAL A C 1
ATOM 1519 O O . VAL A 1 191 ? 0.046 8.715 -10.789 1.00 97.88 191 VAL A O 1
ATOM 1522 N N . HIS A 1 192 ? 0.986 7.950 -12.685 1.00 97.75 192 HIS A N 1
ATOM 1523 C CA . HIS A 1 192 ? 1.466 6.697 -12.100 1.00 97.75 192 HIS A CA 1
ATOM 1524 C C . HIS A 1 192 ? 2.390 6.943 -10.904 1.00 97.75 192 HIS A C 1
ATOM 1526 O O . HIS A 1 192 ? 2.173 6.380 -9.834 1.00 97.75 192 HIS A O 1
ATOM 1532 N N . TYR A 1 193 ? 3.414 7.792 -11.050 1.00 96.69 193 TYR A N 1
ATOM 1533 C CA . TYR A 1 193 ? 4.362 8.042 -9.961 1.00 96.69 193 TYR A CA 1
ATOM 1534 C C . TYR A 1 193 ? 3.762 8.877 -8.824 1.00 96.69 193 TYR A C 1
ATOM 1536 O O . TYR A 1 193 ? 4.125 8.649 -7.670 1.00 96.69 193 TYR A O 1
ATOM 1544 N N . THR A 1 194 ? 2.804 9.771 -9.099 1.00 98.38 194 THR A N 1
ATOM 1545 C CA . THR A 1 194 ? 1.981 10.383 -8.042 1.00 98.38 194 THR A CA 1
ATOM 1546 C C . THR A 1 194 ? 1.220 9.306 -7.269 1.00 98.38 194 THR A C 1
ATOM 1548 O O . THR A 1 194 ? 1.280 9.280 -6.041 1.00 98.38 194 THR A O 1
ATOM 1551 N N . GLY A 1 195 ? 0.579 8.371 -7.974 1.00 98.56 195 GLY A N 1
ATOM 1552 C CA . GLY A 1 195 ? -0.098 7.219 -7.382 1.00 98.56 195 GLY A CA 1
ATOM 1553 C C . GLY A 1 195 ? 0.831 6.348 -6.539 1.00 98.56 195 GLY A C 1
ATOM 1554 O O . GLY A 1 195 ? 0.501 6.024 -5.402 1.00 98.56 195 GLY A O 1
ATOM 1555 N N . ALA A 1 196 ? 2.020 6.025 -7.051 1.00 97.81 196 ALA A N 1
ATOM 1556 C CA . ALA A 1 196 ? 3.020 5.226 -6.346 1.00 97.81 196 ALA A CA 1
ATOM 1557 C C . ALA A 1 196 ? 3.525 5.933 -5.079 1.00 97.81 196 ALA A C 1
ATOM 1559 O O . ALA A 1 196 ? 3.671 5.300 -4.033 1.00 97.81 196 ALA A O 1
ATOM 1560 N N . GLY A 1 197 ? 3.731 7.253 -5.142 1.00 98.00 197 GLY A N 1
ATOM 1561 C CA . GLY A 1 197 ? 4.046 8.076 -3.977 1.00 98.00 197 GLY A CA 1
ATOM 1562 C C . GLY A 1 197 ? 2.940 8.015 -2.924 1.00 98.00 197 GLY A C 1
ATOM 1563 O O . GLY A 1 197 ? 3.217 7.725 -1.763 1.00 98.00 197 GLY A O 1
ATOM 1564 N N . LEU A 1 198 ? 1.679 8.205 -3.323 1.00 98.56 198 LEU A N 1
ATOM 1565 C CA . LEU A 1 198 ? 0.536 8.071 -2.417 1.00 98.56 198 LEU A CA 1
ATOM 1566 C C . LEU A 1 198 ? 0.466 6.662 -1.805 1.00 98.56 198 LEU A C 1
ATOM 1568 O O . LEU A 1 198 ? 0.385 6.530 -0.585 1.00 98.56 198 LEU A O 1
ATOM 1572 N N . ALA A 1 199 ? 0.566 5.613 -2.623 1.00 98.44 199 ALA A N 1
ATOM 1573 C CA . ALA A 1 199 ? 0.477 4.227 -2.180 1.00 98.44 199 ALA A CA 1
ATOM 1574 C C . ALA A 1 199 ? 1.593 3.868 -1.187 1.00 98.44 199 ALA A C 1
ATOM 1576 O O . ALA A 1 199 ? 1.305 3.424 -0.075 1.00 98.44 199 ALA A O 1
ATOM 1577 N N . PHE A 1 200 ? 2.858 4.097 -1.549 1.00 98.25 200 PHE A N 1
ATOM 1578 C CA . PHE A 1 200 ? 4.001 3.635 -0.762 1.00 98.25 200 PHE A CA 1
ATOM 1579 C C . PHE A 1 200 ? 4.417 4.600 0.346 1.00 98.25 200 PHE A C 1
ATOM 1581 O O . PHE A 1 200 ? 4.612 4.160 1.479 1.00 98.25 200 PHE A O 1
ATOM 1588 N N . LEU A 1 201 ? 4.533 5.905 0.076 1.00 98.38 201 LEU A N 1
ATOM 1589 C CA . LEU A 1 201 ? 4.990 6.860 1.090 1.00 98.38 201 LEU A CA 1
ATOM 1590 C C . LEU A 1 201 ? 3.920 7.072 2.163 1.00 98.38 201 LEU A C 1
ATOM 1592 O O . LEU A 1 201 ? 4.212 6.921 3.350 1.00 98.38 201 LEU A O 1
ATOM 1596 N N . LEU A 1 202 ? 2.673 7.364 1.772 1.00 98.62 202 LEU A N 1
ATOM 1597 C CA . LEU A 1 202 ? 1.603 7.530 2.762 1.00 98.62 202 LEU A CA 1
ATOM 1598 C C . LEU A 1 202 ? 1.237 6.197 3.420 1.00 98.62 202 LEU A C 1
ATOM 1600 O O . LEU A 1 202 ? 0.913 6.187 4.606 1.00 98.62 202 LEU A O 1
ATOM 1604 N N . GLY A 1 203 ? 1.370 5.075 2.702 1.00 98.50 203 GLY A N 1
ATOM 1605 C CA . GLY A 1 203 ? 1.239 3.733 3.273 1.00 98.50 203 GLY A CA 1
ATOM 1606 C C . GLY A 1 203 ? 2.281 3.453 4.360 1.00 98.50 203 GLY A C 1
ATOM 1607 O O . GLY A 1 203 ? 1.941 2.952 5.431 1.00 98.50 203 GLY A O 1
ATOM 1608 N N . MET A 1 204 ? 3.539 3.849 4.147 1.00 98.75 204 MET A N 1
ATOM 1609 C CA . MET A 1 204 ? 4.601 3.732 5.152 1.00 98.75 204 MET A CA 1
ATOM 1610 C C . MET A 1 204 ? 4.335 4.619 6.374 1.00 98.75 204 MET A C 1
ATOM 1612 O O . MET A 1 204 ? 4.438 4.142 7.506 1.00 98.75 204 MET A O 1
ATOM 1616 N N . ILE A 1 205 ? 3.908 5.870 6.170 1.00 98.75 205 ILE A N 1
ATOM 1617 C CA . ILE A 1 205 ? 3.527 6.769 7.272 1.00 98.75 205 ILE A CA 1
ATOM 1618 C C . ILE A 1 205 ? 2.331 6.196 8.048 1.00 98.75 205 ILE A C 1
ATOM 1620 O O . ILE A 1 205 ? 2.345 6.184 9.280 1.00 98.75 205 ILE A O 1
ATOM 1624 N N . TYR A 1 206 ? 1.319 5.666 7.353 1.00 98.69 206 TYR A N 1
ATOM 1625 C CA . TYR A 1 206 ? 0.189 4.969 7.968 1.00 98.69 206 TYR A CA 1
ATOM 1626 C C . TYR A 1 206 ? 0.656 3.806 8.850 1.00 98.69 206 TYR A C 1
ATOM 1628 O O . TYR A 1 206 ? 0.243 3.719 10.010 1.00 98.69 206 TYR A O 1
ATOM 1636 N N . CYS A 1 207 ? 1.549 2.953 8.335 1.00 98.62 207 CYS A N 1
ATOM 1637 C CA . CYS A 1 207 ? 2.096 1.827 9.089 1.00 98.62 207 CYS A CA 1
ATOM 1638 C C . CYS A 1 207 ? 2.790 2.307 10.368 1.00 98.62 207 CYS A C 1
ATOM 1640 O O . CYS A 1 207 ? 2.507 1.783 11.438 1.00 98.62 207 CYS A O 1
ATOM 1642 N N . TRP A 1 208 ? 3.620 3.353 10.304 1.00 98.69 208 TRP A N 1
ATOM 1643 C CA . TRP A 1 208 ? 4.279 3.914 11.491 1.00 98.69 208 TRP A CA 1
ATOM 1644 C C . TRP A 1 208 ? 3.305 4.497 12.516 1.00 98.69 208 TRP A C 1
ATOM 1646 O O . TRP A 1 208 ? 3.479 4.279 13.720 1.00 98.69 208 TRP A O 1
ATOM 1656 N N . LEU A 1 209 ? 2.263 5.207 12.074 1.00 98.31 209 LEU A N 1
ATOM 1657 C CA . LEU A 1 209 ? 1.224 5.718 12.971 1.00 98.31 209 LEU A CA 1
ATOM 1658 C C . LEU A 1 209 ? 0.488 4.570 13.673 1.00 98.31 209 LEU A C 1
ATOM 1660 O O . LEU A 1 209 ? 0.299 4.614 14.888 1.00 98.31 209 LEU A O 1
ATOM 1664 N N . GLN A 1 210 ? 0.123 3.521 12.935 1.00 97.69 210 GLN A N 1
ATOM 1665 C CA . GLN A 1 210 ? -0.556 2.350 13.491 1.00 97.69 210 GLN A CA 1
ATOM 1666 C C . GLN A 1 210 ? 0.352 1.519 14.405 1.00 97.69 210 GLN A C 1
ATOM 1668 O O . GLN A 1 210 ? -0.093 1.120 15.479 1.00 97.69 210 GLN A O 1
ATOM 1673 N N . THR A 1 211 ? 1.627 1.338 14.055 1.00 97.44 211 THR A N 1
ATOM 1674 C CA . THR A 1 211 ? 2.648 0.737 14.928 1.00 97.44 211 THR A CA 1
ATOM 1675 C C . THR A 1 211 ? 2.773 1.520 16.230 1.00 97.44 211 THR A C 1
ATOM 1677 O O . THR A 1 211 ? 2.755 0.933 17.308 1.00 97.44 211 THR A O 1
ATOM 1680 N N . SER A 1 212 ? 2.831 2.852 16.155 1.00 96.62 212 SER A N 1
ATOM 1681 C CA . SER A 1 212 ? 2.935 3.715 17.337 1.00 96.62 212 SER A CA 1
ATOM 1682 C C . SER A 1 212 ? 1.730 3.559 18.269 1.00 96.62 212 SER A C 1
ATOM 1684 O O . SER A 1 212 ? 1.893 3.490 19.487 1.00 96.62 212 SER A O 1
ATOM 1686 N N . LEU A 1 213 ? 0.518 3.466 17.708 1.00 95.50 213 LEU A N 1
ATOM 1687 C CA . LEU A 1 213 ? -0.704 3.205 18.476 1.00 95.50 213 LEU A CA 1
ATOM 1688 C C . LEU A 1 213 ? -0.671 1.810 19.117 1.00 95.50 213 LEU A C 1
ATOM 1690 O O . LEU A 1 213 ? -0.968 1.677 20.302 1.00 95.50 213 LEU A O 1
ATOM 1694 N N . SER A 1 214 ? -0.249 0.787 18.373 1.00 93.94 214 SER A N 1
ATOM 1695 C CA . SER A 1 214 ? -0.129 -0.585 18.875 1.00 93.94 214 SER A CA 1
ATOM 1696 C C . SER A 1 214 ? 0.889 -0.726 20.006 1.00 93.94 214 SER A C 1
ATOM 1698 O O . SER A 1 214 ? 0.592 -1.372 21.008 1.00 93.94 214 SER A O 1
ATOM 1700 N N . VAL A 1 215 ? 2.067 -0.107 19.878 1.00 93.00 215 VAL A N 1
ATOM 1701 C CA . VAL A 1 215 ? 3.105 -0.113 20.922 1.00 93.00 215 VAL A CA 1
ATOM 1702 C C . VAL A 1 215 ? 2.615 0.621 22.168 1.00 93.00 215 VAL A C 1
ATOM 1704 O O . VAL A 1 215 ? 2.745 0.099 23.271 1.00 93.00 215 VAL A O 1
ATOM 1707 N N . ARG A 1 216 ? 1.995 1.799 22.006 1.00 92.00 216 ARG A N 1
ATOM 1708 C CA . ARG A 1 216 ? 1.513 2.614 23.133 1.00 92.00 216 ARG A CA 1
ATOM 1709 C C . ARG A 1 216 ? 0.514 1.873 24.018 1.00 92.00 216 ARG A C 1
ATOM 1711 O O . ARG A 1 216 ? 0.560 2.019 25.232 1.00 92.00 216 ARG A O 1
ATOM 1718 N N . TYR A 1 217 ? -0.392 1.116 23.413 1.00 88.50 217 TYR A N 1
ATOM 1719 C CA . TYR A 1 217 ? -1.433 0.386 24.135 1.00 88.50 217 TYR A CA 1
ATOM 1720 C C . TYR A 1 217 ? -1.081 -1.093 24.344 1.00 88.50 217 TYR A C 1
ATOM 1722 O O . TYR A 1 217 ? -1.981 -1.923 24.440 1.00 88.50 217 TYR A O 1
ATOM 1730 N N . CYS A 1 218 ? 0.225 -1.414 24.385 1.00 73.62 218 CYS A N 1
ATOM 1731 C CA . CYS A 1 218 ? 0.789 -2.742 24.670 1.00 73.62 218 CYS A CA 1
ATOM 1732 C C . CYS A 1 218 ? 0.051 -3.881 23.953 1.00 73.62 218 CYS A C 1
ATOM 1734 O O . CYS A 1 218 ? -0.238 -4.943 24.507 1.00 73.62 218 CYS A O 1
ATOM 1736 N N . ARG A 1 219 ? -0.286 -3.644 22.685 1.00 67.00 219 ARG A N 1
ATOM 1737 C CA . ARG A 1 219 ? -1.162 -4.510 21.909 1.00 67.00 219 ARG A CA 1
ATOM 1738 C C . ARG A 1 219 ? -0.502 -5.870 21.688 1.00 67.00 219 ARG A C 1
ATOM 1740 O O . ARG A 1 219 ? 0.366 -5.973 20.822 1.00 67.00 219 ARG A O 1
ATOM 1747 N N . TRP A 1 220 ? -0.979 -6.904 22.393 1.00 64.69 220 TRP A N 1
ATOM 1748 C CA . TRP A 1 220 ? -0.562 -8.308 22.221 1.00 64.69 220 TRP A CA 1
ATOM 1749 C C . TRP A 1 220 ? 0.933 -8.418 21.924 1.00 64.69 220 TRP A C 1
ATOM 1751 O O . TRP A 1 220 ? 1.266 -8.987 20.891 1.00 64.69 220 TRP A O 1
ATOM 1761 N N . SER A 1 221 ? 1.761 -7.757 22.748 1.00 80.12 221 SER A N 1
ATOM 1762 C CA . SER A 1 221 ? 3.193 -7.420 22.590 1.00 80.12 221 SER A CA 1
ATOM 1763 C C . SER A 1 221 ? 3.901 -7.917 21.316 1.00 80.12 221 SER A C 1
ATOM 1765 O O . SER A 1 221 ? 4.388 -7.100 20.541 1.00 80.12 221 SER A O 1
ATOM 1767 N N . LEU A 1 222 ? 3.905 -9.221 21.034 1.00 87.56 222 LEU A N 1
ATOM 1768 C CA . LEU A 1 222 ? 4.348 -9.822 19.769 1.00 87.56 222 LEU A CA 1
ATOM 1769 C C . LEU A 1 222 ? 3.791 -9.166 18.491 1.00 87.56 222 LEU A C 1
ATOM 1771 O O . LEU A 1 222 ? 4.541 -8.994 17.536 1.00 87.56 222 LEU A O 1
ATOM 1775 N N . VAL A 1 223 ? 2.508 -8.791 18.427 1.00 90.38 223 VAL A N 1
ATOM 1776 C CA . VAL A 1 223 ? 1.940 -8.129 17.238 1.00 90.38 223 VAL A CA 1
ATOM 1777 C C . VAL A 1 223 ? 2.475 -6.708 17.099 1.00 90.38 223 VAL A C 1
ATOM 1779 O O . VAL A 1 223 ? 2.820 -6.305 15.992 1.00 90.38 223 VAL A O 1
ATOM 1782 N N . ALA A 1 224 ? 2.583 -5.959 18.199 1.00 92.44 224 ALA A N 1
ATOM 1783 C CA . ALA A 1 224 ? 3.204 -4.637 18.181 1.00 92.44 224 ALA A CA 1
ATOM 1784 C C . ALA A 1 224 ? 4.684 -4.717 17.762 1.00 92.44 224 ALA A C 1
ATOM 1786 O O . ALA A 1 224 ? 5.135 -3.906 16.955 1.00 92.44 224 ALA A O 1
ATOM 1787 N N . VAL A 1 225 ? 5.415 -5.735 18.231 1.00 94.06 225 VAL A N 1
ATOM 1788 C CA . VAL A 1 225 ? 6.799 -6.016 17.816 1.00 94.06 225 VAL A CA 1
ATOM 1789 C C . VAL A 1 225 ? 6.868 -6.384 16.333 1.00 94.06 225 VAL A C 1
ATOM 1791 O O . VAL A 1 225 ? 7.684 -5.820 15.611 1.00 94.06 225 VAL A O 1
ATOM 1794 N N . ALA A 1 226 ? 5.989 -7.260 15.842 1.00 95.25 226 ALA A N 1
ATOM 1795 C CA . ALA A 1 226 ? 5.934 -7.628 14.427 1.00 95.25 226 ALA A CA 1
ATOM 1796 C C . ALA A 1 226 ? 5.627 -6.417 13.531 1.00 95.25 226 ALA A C 1
ATOM 1798 O O . ALA A 1 226 ? 6.264 -6.238 12.497 1.00 95.25 226 ALA A O 1
ATOM 1799 N N . GLN A 1 227 ? 4.699 -5.552 13.949 1.00 96.75 227 GLN A N 1
ATOM 1800 C CA . GLN A 1 227 ? 4.400 -4.296 13.263 1.00 96.75 227 GLN A CA 1
ATOM 1801 C C . GLN A 1 227 ? 5.602 -3.347 13.261 1.00 96.75 227 GLN A C 1
ATOM 1803 O O . GLN A 1 227 ? 5.902 -2.771 12.221 1.00 96.75 227 GLN A O 1
ATOM 1808 N N . LEU A 1 228 ? 6.329 -3.232 14.377 1.00 97.31 228 LEU A N 1
ATOM 1809 C CA . LEU A 1 228 ? 7.545 -2.421 14.466 1.00 97.31 228 LEU A CA 1
ATOM 1810 C C . LEU A 1 228 ? 8.650 -2.935 13.539 1.00 97.31 228 LEU A C 1
ATOM 1812 O O . LEU A 1 228 ? 9.196 -2.155 12.759 1.00 97.31 228 LEU A O 1
ATOM 1816 N N . ILE A 1 229 ? 8.944 -4.237 13.580 1.00 98.06 229 ILE A N 1
ATOM 1817 C CA . ILE A 1 229 ? 9.924 -4.879 12.692 1.00 98.06 229 ILE A CA 1
ATOM 1818 C C . ILE A 1 229 ? 9.525 -4.655 11.232 1.00 98.06 229 ILE A C 1
ATOM 1820 O O . ILE A 1 229 ? 10.350 -4.220 10.430 1.00 98.06 229 ILE A O 1
ATOM 1824 N N . ASN A 1 230 ? 8.251 -4.875 10.895 1.00 98.50 230 ASN A N 1
ATOM 1825 C CA . ASN A 1 230 ? 7.750 -4.656 9.545 1.00 98.50 230 ASN A CA 1
ATOM 1826 C C . ASN A 1 230 ? 7.836 -3.180 9.125 1.00 98.50 230 ASN A C 1
ATOM 1828 O O . ASN A 1 230 ? 8.221 -2.909 7.998 1.00 98.50 230 ASN A O 1
ATOM 1832 N N . SER A 1 231 ? 7.526 -2.214 9.997 1.00 98.56 231 SER A N 1
ATOM 1833 C CA . SER A 1 231 ? 7.656 -0.781 9.686 1.00 98.56 231 SER A CA 1
ATOM 1834 C C . SER A 1 231 ? 9.108 -0.367 9.431 1.00 98.56 231 SER A C 1
ATOM 1836 O O . SER A 1 231 ? 9.363 0.396 8.502 1.00 98.56 231 SER A O 1
ATOM 1838 N N . ILE A 1 232 ? 10.066 -0.897 10.199 1.00 98.69 232 ILE A N 1
ATOM 1839 C CA . ILE A 1 232 ? 11.502 -0.665 9.973 1.00 98.69 232 ILE A CA 1
ATOM 1840 C C . ILE A 1 232 ? 11.932 -1.272 8.634 1.00 98.69 232 ILE A C 1
ATOM 1842 O O . ILE A 1 232 ? 12.572 -0.597 7.827 1.00 98.69 232 ILE A O 1
ATOM 1846 N N . PHE A 1 233 ? 11.542 -2.523 8.379 1.00 98.75 233 PHE A N 1
ATOM 1847 C CA . PHE A 1 233 ? 11.830 -3.219 7.128 1.00 98.75 233 PHE A CA 1
ATOM 1848 C C . PHE A 1 233 ? 11.230 -2.494 5.915 1.00 98.75 233 PHE A C 1
ATOM 1850 O O . PHE A 1 233 ? 11.929 -2.270 4.928 1.00 98.75 233 PHE A O 1
ATOM 1857 N N . LEU A 1 234 ? 9.974 -2.048 6.014 1.00 98.75 234 LEU A N 1
ATOM 1858 C CA . LEU A 1 234 ? 9.285 -1.255 4.998 1.00 98.75 234 LEU A CA 1
ATOM 1859 C C . LEU A 1 234 ? 10.039 0.038 4.690 1.00 98.75 234 LEU A C 1
ATOM 1861 O O . LEU A 1 234 ? 10.255 0.355 3.522 1.00 98.75 234 LEU A O 1
ATOM 1865 N N . SER A 1 235 ? 10.451 0.781 5.721 1.00 98.69 235 SER A N 1
ATOM 1866 C CA . SER A 1 235 ? 11.219 2.016 5.549 1.00 98.69 235 SER A CA 1
ATOM 1867 C C . SER A 1 235 ? 12.566 1.765 4.873 1.00 98.69 235 SER A C 1
ATOM 1869 O O . SER A 1 235 ? 12.927 2.516 3.970 1.00 98.69 235 SER A O 1
ATOM 1871 N N . ALA A 1 236 ? 13.280 0.703 5.257 1.00 98.69 236 ALA A N 1
ATOM 1872 C CA . ALA A 1 236 ? 14.540 0.328 4.622 1.00 98.69 236 ALA A CA 1
ATOM 1873 C C . ALA A 1 236 ? 14.340 -0.051 3.145 1.00 98.69 236 ALA A C 1
ATOM 1875 O O . ALA A 1 236 ? 15.031 0.488 2.282 1.00 98.69 236 ALA A O 1
ATOM 1876 N N . CYS A 1 237 ? 13.359 -0.905 2.836 1.00 98.75 237 CYS A N 1
ATOM 1877 C CA . CYS A 1 237 ? 13.056 -1.310 1.461 1.00 98.75 237 CYS A CA 1
ATOM 1878 C C . CYS A 1 237 ? 12.633 -0.120 0.600 1.00 98.75 237 CYS A C 1
ATOM 1880 O O . CYS A 1 237 ? 13.158 0.051 -0.494 1.00 98.75 237 CYS A O 1
ATOM 1882 N N . LEU A 1 238 ? 11.755 0.751 1.109 1.00 98.62 238 LEU A N 1
ATOM 1883 C CA . LEU A 1 238 ? 11.293 1.923 0.365 1.00 98.62 238 LEU A CA 1
ATOM 1884 C C . LEU A 1 238 ? 12.438 2.912 0.105 1.00 98.62 238 LEU A C 1
ATOM 1886 O O . LEU A 1 238 ? 12.537 3.462 -0.991 1.00 98.62 238 LEU A O 1
ATOM 1890 N N . LEU A 1 239 ? 13.332 3.111 1.077 1.00 98.56 239 LEU A N 1
ATOM 1891 C CA . LEU A 1 239 ? 14.518 3.947 0.895 1.00 98.56 239 LEU A CA 1
ATOM 1892 C C . LEU A 1 239 ? 15.453 3.362 -0.172 1.00 98.56 239 LEU A C 1
ATOM 1894 O O . LEU A 1 239 ? 15.865 4.079 -1.085 1.00 98.56 239 LEU A O 1
ATOM 1898 N N . ILE A 1 240 ? 15.749 2.060 -0.088 1.00 98.62 240 ILE A N 1
ATOM 1899 C CA . ILE A 1 240 ? 16.568 1.351 -1.080 1.00 98.62 240 ILE A CA 1
ATOM 1900 C C . ILE A 1 240 ? 15.922 1.456 -2.462 1.00 98.62 240 ILE A C 1
ATOM 1902 O O . ILE A 1 240 ? 16.622 1.783 -3.420 1.00 98.62 240 ILE A O 1
ATOM 1906 N N . PHE A 1 241 ? 14.608 1.257 -2.573 1.00 98.38 241 PHE A N 1
ATOM 1907 C CA . PHE A 1 241 ? 13.862 1.370 -3.825 1.00 98.38 241 PHE A CA 1
ATOM 1908 C C . PHE A 1 241 ? 14.007 2.755 -4.450 1.00 98.38 241 PHE A C 1
ATOM 1910 O O . PHE A 1 241 ? 14.418 2.860 -5.604 1.00 98.38 241 PHE A O 1
ATOM 1917 N N . VAL A 1 242 ? 13.742 3.820 -3.689 1.00 98.00 242 VAL A N 1
ATOM 1918 C CA . VAL A 1 242 ? 13.826 5.200 -4.190 1.00 98.00 242 VAL A CA 1
ATOM 1919 C C . VAL A 1 242 ? 15.248 5.535 -4.642 1.00 98.00 242 VAL A C 1
ATOM 1921 O O . VAL A 1 242 ? 15.431 6.046 -5.750 1.00 98.00 242 VAL A O 1
ATOM 1924 N N . ILE A 1 243 ? 16.260 5.212 -3.831 1.00 98.44 243 ILE A N 1
ATOM 1925 C CA . ILE A 1 243 ? 17.666 5.499 -4.153 1.00 98.44 243 ILE A CA 1
ATOM 1926 C C . ILE A 1 243 ? 18.107 4.713 -5.390 1.00 98.44 243 ILE A C 1
ATOM 1928 O O . ILE A 1 243 ? 18.640 5.296 -6.336 1.00 98.44 243 ILE A O 1
ATOM 1932 N N . SER A 1 244 ? 17.879 3.401 -5.410 1.00 98.25 244 SER A N 1
ATOM 1933 C CA . SER A 1 244 ? 18.309 2.532 -6.510 1.00 98.25 244 SER A CA 1
ATOM 1934 C C . SER A 1 244 ? 17.558 2.829 -7.810 1.00 98.25 244 SER A C 1
ATOM 1936 O O . SER A 1 244 ? 18.194 2.893 -8.859 1.00 98.25 244 SER A O 1
ATOM 1938 N N . LYS A 1 245 ? 16.247 3.116 -7.764 1.00 96.75 245 LYS A N 1
ATOM 1939 C CA . LYS A 1 245 ? 15.453 3.504 -8.944 1.00 96.75 245 LYS A CA 1
ATOM 1940 C C . LYS A 1 245 ? 15.959 4.806 -9.547 1.00 96.75 245 LYS A C 1
ATOM 1942 O O . LYS A 1 245 ? 16.144 4.893 -10.760 1.00 96.75 245 LYS A O 1
ATOM 1947 N N . THR A 1 246 ? 16.190 5.805 -8.697 1.00 97.06 246 THR A N 1
ATOM 1948 C CA . THR A 1 246 ? 16.691 7.119 -9.117 1.00 97.06 246 THR A CA 1
ATOM 1949 C C . THR A 1 246 ? 18.097 6.992 -9.696 1.00 97.06 246 THR A C 1
ATOM 1951 O O . THR A 1 246 ? 18.357 7.482 -10.790 1.00 97.06 246 THR A O 1
ATOM 1954 N N . THR A 1 247 ? 18.979 6.247 -9.022 1.00 97.69 247 THR A N 1
ATOM 1955 C CA . THR A 1 247 ? 20.345 5.973 -9.494 1.00 97.69 247 THR A CA 1
ATOM 1956 C C . THR A 1 247 ? 20.339 5.255 -10.840 1.00 97.69 247 THR A C 1
ATOM 1958 O O . THR A 1 247 ? 21.053 5.671 -11.750 1.00 97.69 247 THR A O 1
ATOM 1961 N N . PHE A 1 248 ? 19.519 4.209 -10.987 1.00 97.50 248 PHE A N 1
ATOM 1962 C CA . PHE A 1 248 ? 19.365 3.478 -12.242 1.00 97.50 248 PHE A CA 1
ATOM 1963 C C . PHE A 1 248 ? 18.940 4.422 -13.369 1.00 97.50 248 PHE A C 1
ATOM 1965 O O . PHE A 1 248 ? 19.594 4.460 -14.405 1.00 97.50 248 PHE A O 1
ATOM 1972 N N . LYS A 1 249 ? 17.902 5.240 -13.152 1.00 95.56 249 LYS A N 1
ATOM 1973 C CA . LYS A 1 249 ? 17.382 6.148 -14.182 1.00 95.56 249 LYS A CA 1
ATOM 1974 C C . LYS A 1 249 ? 18.331 7.280 -14.559 1.00 95.56 249 LYS A C 1
ATOM 1976 O O . LYS A 1 249 ? 18.409 7.608 -15.738 1.00 95.56 249 LYS A O 1
ATOM 1981 N N . ILE A 1 250 ? 19.073 7.841 -13.606 1.00 97.38 250 ILE A N 1
ATOM 1982 C CA . ILE A 1 250 ? 20.087 8.864 -13.900 1.00 97.38 250 ILE A CA 1
ATOM 1983 C C . ILE A 1 250 ? 21.234 8.260 -14.717 1.00 97.38 250 ILE A C 1
ATOM 1985 O O . ILE A 1 250 ? 21.605 8.818 -15.745 1.00 97.38 250 ILE A O 1
ATOM 1989 N N . LYS A 1 251 ? 21.769 7.106 -14.300 1.00 97.12 251 LYS A N 1
ATOM 1990 C CA . LYS A 1 251 ? 22.887 6.454 -15.000 1.00 97.12 251 LYS A CA 1
ATOM 1991 C C . LYS A 1 251 ? 22.495 5.926 -16.382 1.00 97.12 251 LYS A C 1
ATOM 1993 O O . LYS A 1 251 ? 23.290 6.029 -17.311 1.00 97.12 251 LYS A O 1
ATOM 1998 N N . GLU A 1 252 ? 21.275 5.410 -16.524 1.00 96.38 252 GLU A N 1
ATOM 1999 C CA . GLU A 1 252 ? 20.703 5.009 -17.816 1.00 96.38 252 GLU A CA 1
ATOM 2000 C C . GLU A 1 252 ? 20.599 6.223 -18.755 1.00 96.38 252 GLU A C 1
ATOM 2002 O O . GLU A 1 252 ? 21.048 6.157 -19.894 1.00 96.38 252 GLU A O 1
ATOM 2007 N N . ALA A 1 253 ? 20.110 7.369 -18.263 1.00 95.88 253 ALA A N 1
ATOM 2008 C CA . ALA A 1 253 ? 20.029 8.606 -19.047 1.00 95.88 253 ALA A CA 1
ATOM 2009 C C . ALA A 1 253 ? 21.405 9.187 -19.432 1.00 95.88 253 ALA A C 1
ATOM 2011 O O . ALA A 1 253 ? 21.523 9.865 -20.448 1.00 95.88 253 ALA A O 1
ATOM 2012 N N . GLN A 1 254 ? 22.443 8.914 -18.639 1.00 96.94 254 GLN A N 1
ATOM 2013 C CA . GLN A 1 254 ? 23.832 9.288 -18.928 1.00 96.94 254 GLN A CA 1
ATOM 2014 C C . GLN A 1 254 ? 24.538 8.325 -19.898 1.00 96.94 254 GLN A C 1
ATOM 2016 O O . GLN A 1 254 ? 25.691 8.564 -20.247 1.00 96.94 254 GLN A O 1
ATOM 2021 N N . GLY A 1 255 ? 23.892 7.229 -20.311 1.00 96.06 255 GLY A N 1
ATOM 2022 C CA . GLY A 1 255 ? 24.495 6.232 -21.198 1.00 96.06 255 GLY A CA 1
ATOM 2023 C C . GLY A 1 255 ? 25.554 5.346 -20.530 1.00 96.06 255 GLY A C 1
ATOM 2024 O O . GLY A 1 255 ? 26.356 4.734 -21.225 1.00 96.06 255 GLY A O 1
ATOM 2025 N N . VAL A 1 256 ? 25.570 5.255 -19.193 1.00 96.00 256 VAL A N 1
ATOM 2026 C CA . VAL A 1 256 ? 26.535 4.424 -18.435 1.00 96.00 256 VAL A CA 1
ATOM 2027 C C . VAL A 1 256 ? 26.315 2.923 -18.674 1.00 96.00 256 VAL A C 1
ATOM 2029 O O . VAL A 1 256 ? 27.237 2.119 -18.535 1.00 96.00 256 VAL A O 1
ATOM 2032 N N . GLY A 1 257 ? 25.084 2.543 -19.005 1.00 95.44 257 GLY A N 1
ATOM 2033 C CA . GLY A 1 257 ? 24.689 1.174 -19.289 1.00 95.44 257 GLY A CA 1
ATOM 2034 C C . GLY A 1 257 ? 23.177 1.007 -19.279 1.00 95.44 257 GLY A C 1
ATOM 2035 O O . GLY A 1 257 ? 22.413 1.970 -19.182 1.00 95.44 257 GLY A O 1
ATOM 2036 N N . THR A 1 258 ? 22.752 -0.240 -19.350 1.00 94.81 258 THR A N 1
ATOM 2037 C CA . THR A 1 258 ? 21.372 -0.698 -19.399 1.00 94.81 258 THR A CA 1
ATOM 2038 C C . THR A 1 258 ? 21.075 -1.645 -18.237 1.00 94.81 258 THR A C 1
ATOM 2040 O O . THR A 1 258 ? 21.954 -2.084 -17.493 1.00 94.81 258 THR A O 1
ATOM 2043 N N . LYS A 1 259 ? 19.807 -2.043 -18.094 1.00 93.69 259 LYS A N 1
ATOM 2044 C CA . LYS A 1 259 ? 19.414 -3.096 -17.143 1.00 93.69 259 LYS A CA 1
ATOM 2045 C C . LYS A 1 259 ? 20.104 -4.451 -17.378 1.00 93.69 259 LYS A C 1
ATOM 2047 O O . LYS A 1 259 ? 19.948 -5.318 -16.529 1.00 93.69 259 LYS A O 1
ATOM 2052 N N . TRP A 1 260 ? 20.842 -4.647 -18.474 1.00 93.62 260 TRP A N 1
ATOM 2053 C CA . TRP A 1 260 ? 21.462 -5.924 -18.847 1.00 93.62 260 TRP A CA 1
ATOM 2054 C C . TRP A 1 260 ? 22.969 -6.007 -18.596 1.00 93.62 260 TRP A C 1
ATOM 2056 O O . TRP A 1 260 ? 23.522 -7.101 -18.641 1.00 93.62 260 TRP A O 1
ATOM 2066 N N . ASP A 1 261 ? 23.626 -4.885 -18.312 1.00 94.25 261 ASP A N 1
ATOM 2067 C CA . ASP A 1 261 ? 25.087 -4.784 -18.285 1.00 94.25 261 ASP A CA 1
ATOM 2068 C C . ASP A 1 261 ? 25.589 -4.179 -16.953 1.00 94.25 261 ASP A C 1
ATOM 2070 O O . ASP A 1 261 ? 25.266 -4.682 -15.872 1.00 94.25 261 ASP A O 1
ATOM 2074 N N . SER A 1 262 ? 26.368 -3.097 -17.008 1.00 95.38 262 SER A N 1
ATOM 2075 C CA . SER A 1 262 ? 26.933 -2.360 -15.882 1.00 95.38 262 SER A CA 1
ATOM 2076 C C . SER A 1 262 ? 25.887 -1.916 -14.849 1.00 95.38 262 SER A C 1
ATOM 2078 O O . SER A 1 262 ? 26.224 -1.790 -13.669 1.00 95.38 262 SER A O 1
ATOM 2080 N N . LEU A 1 263 ? 24.616 -1.716 -15.234 1.00 97.31 263 LEU A N 1
ATOM 2081 C CA . LEU A 1 263 ? 23.551 -1.307 -14.306 1.00 97.31 263 LEU A CA 1
ATOM 2082 C C . LEU A 1 263 ? 22.676 -2.459 -13.789 1.00 97.31 263 LEU A C 1
ATOM 2084 O O . LEU A 1 263 ? 21.765 -2.196 -12.996 1.00 97.31 263 LEU A O 1
ATOM 2088 N N . ARG A 1 264 ? 22.951 -3.725 -14.146 1.00 96.25 264 ARG A N 1
ATOM 2089 C CA . ARG A 1 264 ? 22.130 -4.882 -13.731 1.00 96.25 264 ARG A CA 1
ATOM 2090 C C . ARG A 1 264 ? 21.953 -4.970 -12.215 1.00 96.25 264 ARG A C 1
ATOM 2092 O O . ARG A 1 264 ? 20.836 -5.157 -11.743 1.00 96.25 264 ARG A O 1
ATOM 2099 N N . GLY A 1 265 ? 23.027 -4.794 -11.445 1.00 97.38 265 GLY A N 1
ATOM 2100 C CA . GLY A 1 265 ? 22.970 -4.873 -9.979 1.00 97.38 265 GLY A CA 1
ATOM 2101 C C . GLY A 1 265 ? 22.075 -3.799 -9.351 1.00 97.38 265 GLY A C 1
ATOM 2102 O O . GLY A 1 265 ? 21.277 -4.089 -8.460 1.00 97.38 265 GLY A O 1
ATOM 2103 N N . VAL A 1 266 ? 22.150 -2.562 -9.855 1.00 97.50 266 VAL A N 1
ATOM 2104 C CA . VAL A 1 266 ? 21.312 -1.445 -9.381 1.00 97.50 266 VAL A CA 1
ATOM 2105 C C . VAL A 1 266 ? 19.855 -1.655 -9.791 1.00 97.50 266 VAL A C 1
ATOM 2107 O O . VAL A 1 266 ? 18.954 -1.424 -8.984 1.00 97.50 266 VAL A O 1
ATOM 2110 N N . TYR A 1 267 ? 19.624 -2.138 -11.015 1.00 97.62 267 TYR A N 1
ATOM 2111 C CA . TYR A 1 267 ? 18.298 -2.501 -11.505 1.00 97.62 267 TYR A CA 1
ATOM 2112 C C . TYR A 1 267 ? 17.649 -3.577 -10.628 1.00 97.62 267 TYR A C 1
ATOM 2114 O O . TYR A 1 267 ? 16.564 -3.339 -10.107 1.00 97.62 267 TYR A O 1
ATOM 2122 N N . LEU A 1 268 ? 18.331 -4.703 -10.385 1.00 98.00 268 LEU A N 1
ATOM 2123 C CA . LEU A 1 268 ? 17.804 -5.792 -9.553 1.00 98.00 268 LEU A CA 1
ATOM 2124 C C . LEU A 1 268 ? 17.579 -5.359 -8.104 1.00 98.00 268 LEU A C 1
ATOM 2126 O O . LEU A 1 268 ? 16.560 -5.691 -7.512 1.00 98.00 268 LEU A O 1
ATOM 2130 N N . THR A 1 269 ? 18.489 -4.562 -7.537 1.00 98.31 269 THR A N 1
ATOM 2131 C CA . THR A 1 269 ? 18.292 -3.988 -6.195 1.00 98.31 269 THR A CA 1
ATOM 2132 C C . THR A 1 269 ? 17.001 -3.173 -6.141 1.00 98.31 269 THR A C 1
ATOM 2134 O O . THR A 1 269 ? 16.239 -3.260 -5.177 1.00 98.31 269 THR A O 1
ATOM 2137 N N . SER A 1 270 ? 16.727 -2.403 -7.193 1.00 98.00 270 SER A N 1
ATOM 2138 C CA . SER A 1 270 ? 15.528 -1.582 -7.309 1.00 98.00 270 SER A CA 1
ATOM 2139 C C . SER A 1 270 ? 14.260 -2.406 -7.503 1.00 98.00 270 SER A C 1
ATOM 2141 O O . SER A 1 270 ? 13.266 -2.142 -6.834 1.00 98.00 270 SER A O 1
ATOM 2143 N N . THR A 1 271 ? 14.273 -3.420 -8.365 1.00 98.00 271 THR A N 1
ATOM 2144 C CA . THR A 1 271 ? 13.094 -4.269 -8.561 1.00 98.00 271 THR A CA 1
ATOM 2145 C C . THR A 1 271 ? 12.805 -5.094 -7.307 1.00 98.00 271 THR A C 1
ATOM 2147 O O . THR A 1 271 ? 11.692 -5.042 -6.798 1.00 98.00 271 THR A O 1
ATOM 2150 N N . ILE A 1 272 ? 13.803 -5.746 -6.706 1.00 98.38 272 ILE A N 1
ATOM 2151 C CA . ILE A 1 272 ? 13.640 -6.516 -5.460 1.00 98.38 272 ILE A CA 1
ATOM 2152 C C . ILE A 1 272 ? 13.085 -5.645 -4.332 1.00 98.38 272 ILE A C 1
ATOM 2154 O O . ILE A 1 272 ? 12.130 -6.036 -3.662 1.00 98.38 272 ILE A O 1
ATOM 2158 N N . SER A 1 273 ? 13.636 -4.447 -4.133 1.00 98.50 273 SER A N 1
ATOM 2159 C CA . SER A 1 273 ? 13.151 -3.550 -3.079 1.00 98.50 273 SER A CA 1
ATOM 2160 C C . SER A 1 273 ? 11.723 -3.041 -3.318 1.00 98.50 273 SER A C 1
ATOM 2162 O O . SER A 1 273 ? 10.984 -2.923 -2.345 1.00 98.50 273 SER A O 1
ATOM 2164 N N . GLU A 1 274 ? 11.283 -2.830 -4.567 1.00 98.19 274 GLU A N 1
ATOM 2165 C CA . GLU A 1 274 ? 9.876 -2.518 -4.887 1.00 98.19 274 GLU A CA 1
ATOM 2166 C C . GLU A 1 274 ? 8.937 -3.647 -4.436 1.00 98.19 274 GLU A C 1
ATOM 2168 O O . GLU A 1 274 ? 7.954 -3.407 -3.727 1.00 98.19 274 GLU A O 1
ATOM 2173 N N . TRP A 1 27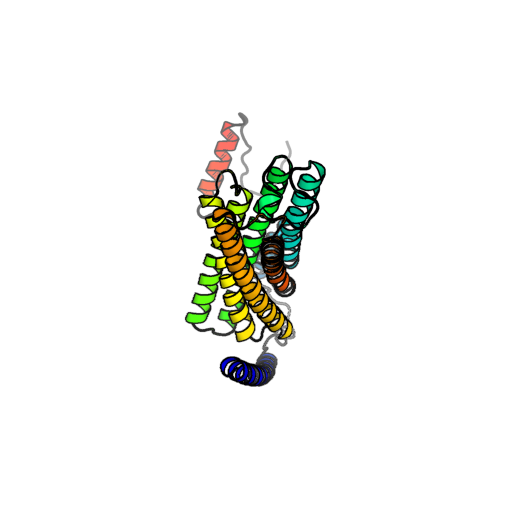5 ? 9.266 -4.891 -4.802 1.00 98.38 275 TRP A N 1
ATOM 2174 C CA . TRP A 1 275 ? 8.478 -6.066 -4.430 1.00 98.38 275 TRP A CA 1
ATOM 2175 C C . TRP A 1 275 ? 8.423 -6.255 -2.914 1.00 98.38 275 TRP A C 1
ATOM 2177 O O . TRP A 1 275 ? 7.350 -6.503 -2.363 1.00 98.38 275 TRP A O 1
ATOM 2187 N N . LEU A 1 276 ? 9.550 -6.076 -2.219 1.00 98.50 276 LEU A N 1
ATOM 2188 C CA . LEU A 1 276 ? 9.610 -6.160 -0.758 1.00 98.50 276 LEU A CA 1
ATOM 2189 C C . LEU A 1 276 ? 8.822 -5.034 -0.073 1.00 98.50 276 LEU A C 1
ATOM 2191 O O . LEU A 1 276 ? 8.145 -5.290 0.923 1.00 98.50 276 LEU A O 1
ATOM 2195 N N . THR A 1 277 ? 8.844 -3.810 -0.609 1.00 98.62 277 THR A N 1
ATOM 2196 C CA . THR A 1 277 ? 8.004 -2.702 -0.130 1.00 98.62 277 THR A CA 1
ATOM 2197 C C . THR A 1 277 ? 6.521 -3.054 -0.246 1.00 98.62 277 THR A C 1
ATOM 2199 O O . THR A 1 277 ? 5.787 -2.932 0.738 1.00 98.62 277 THR A O 1
ATOM 2202 N N . ALA A 1 278 ? 6.075 -3.538 -1.409 1.00 98.06 278 ALA A N 1
ATOM 2203 C CA . ALA A 1 278 ? 4.682 -3.923 -1.615 1.00 98.06 278 ALA A CA 1
ATOM 2204 C C . ALA A 1 278 ? 4.272 -5.092 -0.696 1.00 98.06 278 ALA A C 1
ATOM 2206 O O . ALA A 1 278 ? 3.250 -5.015 -0.008 1.00 98.06 278 ALA A O 1
ATOM 2207 N N . ALA A 1 279 ? 5.103 -6.135 -0.607 1.00 98.19 279 ALA A N 1
ATOM 2208 C CA . ALA A 1 279 ? 4.878 -7.285 0.267 1.00 98.19 279 ALA A CA 1
ATOM 2209 C C . ALA A 1 279 ? 4.813 -6.891 1.750 1.00 98.19 279 ALA A C 1
ATOM 2211 O O . ALA A 1 279 ? 3.977 -7.408 2.495 1.00 98.19 279 ALA A O 1
ATOM 2212 N N . SER A 1 280 ? 5.649 -5.949 2.190 1.00 98.56 280 SER A N 1
ATOM 2213 C CA . SER A 1 280 ? 5.662 -5.476 3.574 1.00 98.56 280 SER A CA 1
ATOM 2214 C C . SER A 1 280 ? 4.403 -4.681 3.938 1.00 98.56 280 SER A C 1
ATOM 2216 O O . SER A 1 280 ? 3.884 -4.848 5.043 1.00 98.56 280 SER A O 1
ATOM 2218 N N . ILE A 1 281 ? 3.848 -3.877 3.023 1.00 98.19 281 ILE A N 1
ATOM 2219 C CA . ILE A 1 281 ? 2.556 -3.199 3.245 1.00 98.19 281 ILE A CA 1
ATOM 2220 C C . ILE A 1 281 ? 1.429 -4.231 3.380 1.00 98.19 281 ILE A C 1
ATOM 2222 O O . ILE A 1 281 ? 0.642 -4.165 4.325 1.00 98.19 281 ILE A O 1
ATOM 2226 N N . VAL A 1 282 ? 1.374 -5.224 2.487 1.00 98.00 282 VAL A N 1
ATOM 2227 C CA . VAL A 1 282 ? 0.369 -6.300 2.554 1.00 98.00 282 VAL A CA 1
ATOM 2228 C C . VAL A 1 282 ? 0.504 -7.102 3.855 1.00 98.00 282 VAL A C 1
ATOM 2230 O O . VAL A 1 282 ? -0.487 -7.359 4.540 1.00 98.00 282 VAL A O 1
ATOM 2233 N N . THR A 1 283 ? 1.734 -7.433 4.248 1.00 98.00 283 THR A N 1
ATOM 2234 C CA . THR A 1 283 ? 2.025 -8.150 5.499 1.00 98.00 283 THR A CA 1
ATOM 2235 C C . THR A 1 283 ? 1.619 -7.332 6.722 1.00 98.00 283 THR A C 1
ATOM 2237 O O . THR A 1 283 ? 1.065 -7.884 7.674 1.00 98.00 283 THR A O 1
ATOM 2240 N N . PHE A 1 284 ? 1.806 -6.008 6.694 1.00 98.44 284 PHE A N 1
ATOM 2241 C CA . PHE A 1 284 ? 1.332 -5.128 7.759 1.00 98.44 284 PHE A CA 1
ATOM 2242 C C . PHE A 1 284 ? -0.183 -5.231 7.940 1.00 98.44 284 PHE A C 1
ATOM 2244 O O . PHE A 1 284 ? -0.660 -5.382 9.063 1.00 98.44 284 PHE A O 1
ATOM 2251 N N . VAL A 1 285 ? -0.948 -5.201 6.848 1.00 97.69 285 VAL A N 1
ATOM 2252 C CA . VAL A 1 285 ? -2.416 -5.309 6.888 1.00 97.69 285 VAL A CA 1
ATOM 2253 C C . VAL A 1 285 ? -2.851 -6.647 7.486 1.00 97.69 285 VAL A C 1
ATOM 2255 O O . VAL A 1 285 ? -3.755 -6.679 8.320 1.00 97.69 285 VAL A O 1
ATOM 2258 N N . LEU A 1 286 ? -2.163 -7.747 7.161 1.00 97.44 286 LEU A N 1
ATOM 2259 C CA . LEU A 1 286 ? -2.446 -9.069 7.738 1.00 97.44 286 LEU A CA 1
ATOM 2260 C C . LEU A 1 286 ? -2.330 -9.101 9.271 1.00 97.44 286 LEU A C 1
ATOM 2262 O O . LEU A 1 286 ? -3.031 -9.880 9.922 1.00 97.44 286 LEU A O 1
ATOM 2266 N N . THR A 1 287 ? -1.537 -8.216 9.885 1.00 96.44 287 THR A N 1
ATOM 2267 C CA . THR A 1 287 ? -1.460 -8.110 11.355 1.00 96.44 287 THR A CA 1
ATOM 2268 C C . THR A 1 287 ? -2.788 -7.701 12.010 1.00 96.44 287 THR A C 1
ATOM 2270 O O . THR A 1 287 ? -2.975 -7.902 13.216 1.00 96.44 287 THR A O 1
ATOM 2273 N N . PHE A 1 288 ? -3.741 -7.162 11.240 1.00 95.25 288 PHE A N 1
ATOM 2274 C CA . PHE A 1 288 ? -5.081 -6.816 11.719 1.00 95.25 288 PHE A CA 1
ATOM 2275 C C . PHE A 1 288 ? -5.989 -8.033 11.901 1.00 95.25 288 PHE A C 1
ATOM 2277 O O . PHE A 1 288 ? -6.953 -7.941 12.659 1.00 95.25 288 PHE A O 1
ATOM 2284 N N . TYR A 1 289 ? -5.660 -9.189 11.307 1.00 94.50 289 TYR A N 1
ATOM 2285 C CA . TYR A 1 289 ? -6.450 -10.425 11.40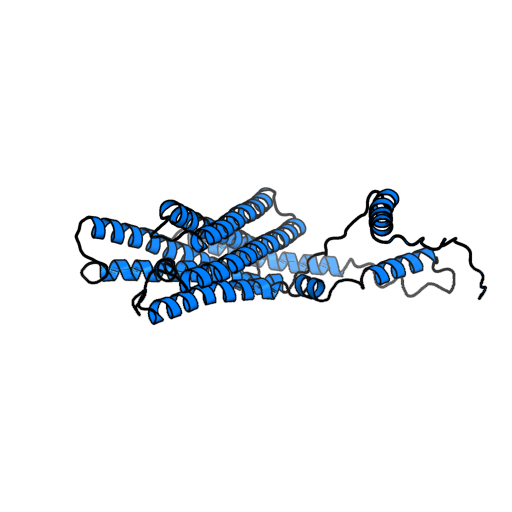7 1.00 94.50 289 TYR A CA 1
ATOM 2286 C C . TYR A 1 289 ? -6.877 -10.730 12.848 1.00 94.50 289 TYR A C 1
ATOM 2288 O O . TYR A 1 289 ? -8.058 -10.919 13.142 1.00 94.50 289 TYR A O 1
ATOM 2296 N N . ARG A 1 290 ? -5.913 -10.716 13.779 1.00 89.62 290 ARG A N 1
ATOM 2297 C CA . ARG A 1 290 ? -6.178 -11.049 15.186 1.00 89.62 290 ARG A CA 1
ATOM 2298 C C . ARG A 1 290 ? -7.097 -10.039 15.865 1.00 89.62 290 ARG A C 1
ATOM 2300 O O . ARG A 1 290 ? -7.863 -10.438 16.734 1.00 89.62 290 ARG A O 1
ATOM 2307 N N . ASP A 1 291 ? -7.060 -8.772 15.471 1.00 89.06 291 ASP A N 1
ATOM 2308 C CA . ASP A 1 291 ? -7.949 -7.762 16.052 1.00 89.06 291 ASP A CA 1
ATOM 2309 C C . ASP A 1 291 ? -9.351 -7.844 15.517 1.00 89.06 291 ASP A C 1
ATOM 2311 O O . ASP A 1 291 ? -10.318 -7.818 16.275 1.00 89.06 291 ASP A O 1
ATOM 2315 N N . PHE A 1 292 ? -9.459 -8.026 14.213 1.00 93.50 292 PHE A N 1
ATOM 2316 C CA . PHE A 1 292 ? -10.749 -8.129 13.564 1.00 93.50 292 PHE A CA 1
ATOM 2317 C C . PHE A 1 292 ? -11.470 -9.433 13.943 1.00 93.50 292 PHE A C 1
ATOM 2319 O O . PHE A 1 292 ? -12.663 -9.576 13.699 1.00 93.50 292 PHE A O 1
ATOM 2326 N N . SER A 1 293 ? -10.776 -10.379 14.589 1.00 90.25 293 SER A N 1
ATOM 2327 C CA . SER A 1 293 ? -11.385 -11.583 15.167 1.00 90.25 293 SER A CA 1
ATOM 2328 C C . SER A 1 293 ? -12.121 -11.339 16.489 1.00 90.25 293 SER A C 1
ATOM 2330 O O . SER A 1 293 ? -12.859 -12.213 16.932 1.00 90.25 293 SER A O 1
ATOM 2332 N N . ARG A 1 294 ? -11.936 -10.168 17.115 1.00 88.94 294 ARG A N 1
ATOM 2333 C CA . ARG A 1 294 ? -12.432 -9.855 18.469 1.00 88.94 294 ARG A CA 1
ATOM 2334 C C . ARG A 1 294 ? -13.380 -8.666 18.525 1.00 88.94 294 ARG A C 1
ATOM 2336 O O . ARG A 1 294 ? -13.725 -8.214 19.611 1.00 88.94 294 ARG A O 1
ATOM 2343 N N . ILE A 1 295 ? -13.763 -8.141 17.369 1.00 89.12 295 ILE A N 1
ATOM 2344 C CA . ILE A 1 295 ? -14.661 -6.996 17.265 1.00 89.12 295 ILE A CA 1
ATOM 2345 C C . ILE A 1 295 ? -15.844 -7.347 16.376 1.00 89.12 295 ILE A C 1
ATOM 2347 O O . ILE A 1 295 ? -15.732 -8.144 15.446 1.00 89.12 295 ILE A O 1
ATOM 2351 N N . GLU A 1 296 ? -16.978 -6.726 16.671 1.00 88.69 296 GLU A N 1
ATOM 2352 C CA . GLU A 1 296 ? -18.212 -6.850 15.908 1.00 88.69 296 GLU A CA 1
ATOM 2353 C C . GLU A 1 296 ? -18.697 -5.436 15.578 1.00 88.69 296 GLU A C 1
ATOM 2355 O O . GLU A 1 296 ? -18.825 -4.593 16.468 1.00 88.69 296 GLU A O 1
ATOM 2360 N N . LEU A 1 297 ? -18.963 -5.152 14.302 1.00 83.94 297 LEU A N 1
ATOM 2361 C CA . LEU A 1 297 ? -19.553 -3.864 13.925 1.00 83.94 297 LEU A CA 1
ATOM 2362 C C . LEU A 1 297 ? -21.018 -3.823 14.369 1.00 83.94 297 LEU A C 1
ATOM 2364 O O . LEU A 1 297 ? -21.719 -4.825 14.284 1.00 83.94 297 LEU A O 1
ATOM 2368 N N . LYS A 1 298 ? -21.530 -2.678 14.820 1.00 80.62 298 LYS A N 1
ATOM 2369 C CA . LYS A 1 298 ? -22.983 -2.500 14.970 1.00 80.62 298 LYS A CA 1
ATOM 2370 C C . LYS A 1 298 ? -23.581 -2.246 13.582 1.00 80.62 298 LYS A C 1
ATOM 2372 O O . LYS A 1 298 ? -23.073 -1.401 12.850 1.00 80.62 298 LYS A O 1
ATOM 2377 N N . SER A 1 299 ? -24.615 -2.998 13.204 1.00 72.31 299 SER A N 1
ATOM 2378 C CA . SER A 1 299 ? -25.263 -2.845 11.895 1.00 72.31 299 SER A CA 1
ATOM 2379 C C . SER A 1 299 ? -25.892 -1.453 11.754 1.00 72.31 299 SER A C 1
ATOM 2381 O O . SER A 1 299 ? -26.460 -0.961 12.733 1.00 72.31 299 SER A O 1
ATOM 2383 N N . PRO A 1 300 ? -25.834 -0.821 10.565 1.00 72.19 300 PRO A N 1
ATOM 2384 C CA . PRO A 1 300 ? -26.530 0.439 10.338 1.00 72.19 300 PRO A CA 1
ATOM 2385 C C . PRO A 1 300 ? -28.042 0.227 10.495 1.00 72.19 300 PRO A C 1
ATOM 2387 O O . PRO A 1 300 ? -28.605 -0.695 9.903 1.00 72.19 300 PRO A O 1
ATOM 2390 N N . SER A 1 301 ? -28.697 1.064 11.303 1.00 75.62 301 SER A N 1
ATOM 2391 C CA . SER A 1 301 ? -30.156 1.097 11.423 1.00 75.62 301 SER A CA 1
ATOM 2392 C C . SER A 1 301 ? -30.721 2.253 10.598 1.00 75.62 301 SER A C 1
ATOM 2394 O O . SER A 1 301 ? -30.181 3.359 10.597 1.00 75.62 301 SER A O 1
ATOM 2396 N N . VAL A 1 302 ? -31.810 1.994 9.873 1.00 82.25 302 VAL A N 1
ATOM 2397 C CA . VAL A 1 302 ? -32.523 3.022 9.105 1.00 82.25 302 VAL A CA 1
ATOM 2398 C C . VAL A 1 302 ? -33.694 3.520 9.943 1.00 82.25 302 VAL A C 1
ATOM 2400 O O . VAL A 1 302 ? -34.556 2.733 10.334 1.00 82.25 302 VAL A O 1
ATOM 2403 N N . LYS A 1 303 ? -33.737 4.828 10.211 1.00 86.88 303 LYS A N 1
ATOM 2404 C CA . LYS A 1 303 ? -34.885 5.493 10.836 1.00 86.88 303 LYS A CA 1
ATOM 2405 C C . LYS A 1 303 ? -35.674 6.239 9.763 1.00 86.88 303 LYS A C 1
ATOM 2407 O O . LYS A 1 303 ? -35.113 7.070 9.057 1.00 86.88 303 LYS A O 1
ATOM 2412 N N . ILE A 1 304 ? -36.970 5.953 9.660 1.00 88.75 304 ILE A N 1
ATOM 2413 C CA . ILE A 1 304 ? -37.891 6.707 8.805 1.00 88.75 304 ILE A CA 1
ATOM 2414 C C . ILE A 1 304 ? -38.398 7.901 9.618 1.00 88.75 304 ILE A C 1
ATOM 2416 O O . ILE A 1 304 ? -38.999 7.706 10.674 1.00 88.75 304 ILE A O 1
ATOM 2420 N N . ASN A 1 305 ? -38.096 9.118 9.157 1.00 87.62 305 ASN A N 1
ATOM 2421 C CA . ASN A 1 305 ? -38.442 10.349 9.874 1.00 87.62 305 ASN A CA 1
ATOM 2422 C C . ASN A 1 305 ? -39.923 10.710 9.723 1.00 87.62 305 ASN A C 1
ATOM 2424 O O . ASN A 1 305 ? -40.559 11.031 10.719 1.00 87.62 305 ASN A O 1
ATOM 2428 N N . ASP A 1 306 ? -40.463 10.600 8.509 1.00 91.06 306 ASP A N 1
ATOM 2429 C CA . ASP A 1 306 ? -41.884 10.786 8.227 1.00 91.06 306 ASP A CA 1
ATOM 2430 C C . ASP A 1 306 ? -42.416 9.525 7.553 1.00 91.06 306 ASP A C 1
ATOM 2432 O O . ASP A 1 306 ? -42.133 9.236 6.389 1.00 91.06 306 ASP A O 1
ATOM 2436 N N . ARG A 1 307 ? -43.100 8.700 8.343 1.00 89.38 307 ARG A N 1
ATOM 2437 C CA . ARG A 1 307 ? -43.566 7.398 7.876 1.00 89.38 307 ARG A CA 1
ATOM 2438 C C . ARG A 1 307 ? -44.666 7.546 6.835 1.00 89.38 307 ARG A C 1
ATOM 2440 O O . ARG A 1 307 ? -44.708 6.736 5.913 1.00 89.38 307 ARG A O 1
ATOM 2447 N N . ASP A 1 308 ? -45.532 8.538 6.985 1.00 87.81 308 ASP A N 1
ATOM 2448 C CA . ASP A 1 308 ? -46.736 8.657 6.174 1.00 87.81 308 ASP A CA 1
ATOM 2449 C C . ASP A 1 308 ? -46.394 9.179 4.781 1.00 87.81 308 ASP A C 1
ATOM 2451 O O . ASP A 1 308 ? -46.817 8.567 3.802 1.00 87.81 308 ASP A O 1
ATOM 2455 N N . ILE A 1 309 ? -45.522 10.190 4.681 1.00 88.69 309 ILE A N 1
ATOM 2456 C CA . ILE A 1 309 ? -45.007 10.675 3.389 1.00 88.69 309 ILE A CA 1
ATOM 2457 C C . ILE A 1 309 ? -44.257 9.560 2.656 1.00 88.69 309 ILE A C 1
ATOM 2459 O O . ILE A 1 309 ? -44.546 9.271 1.497 1.00 88.69 309 ILE A O 1
ATOM 2463 N N . VAL A 1 310 ? -43.342 8.864 3.341 1.00 87.44 310 VAL A N 1
ATOM 2464 C CA . VAL A 1 310 ? -42.581 7.772 2.715 1.00 87.44 310 VAL A CA 1
ATOM 2465 C C . VAL A 1 310 ? -43.515 6.657 2.252 1.00 87.44 310 VAL A C 1
ATOM 2467 O O . VAL A 1 310 ? -43.364 6.145 1.151 1.00 87.44 310 VAL A O 1
ATOM 2470 N N . LEU A 1 311 ? -44.514 6.263 3.040 1.00 86.88 311 LEU A N 1
ATOM 2471 C CA . LEU A 1 311 ? -45.465 5.248 2.586 1.00 86.88 311 LEU A CA 1
ATOM 2472 C C . LEU A 1 311 ? -46.336 5.747 1.430 1.00 86.88 311 LEU A C 1
ATOM 2474 O O . LEU A 1 311 ? -46.701 4.944 0.572 1.00 86.88 311 LEU A O 1
ATOM 2478 N N . GLN A 1 312 ? -46.655 7.039 1.387 1.00 85.69 312 GLN A N 1
ATOM 2479 C CA . GLN A 1 312 ? -47.406 7.650 0.302 1.00 85.69 312 GLN A CA 1
ATOM 2480 C C . GLN A 1 312 ? -46.626 7.594 -1.018 1.00 85.69 312 GLN A C 1
ATOM 2482 O O . GLN A 1 312 ? -47.165 7.079 -1.998 1.00 85.69 312 GLN A O 1
ATOM 2487 N N . ASP A 1 313 ? -45.357 8.003 -1.037 1.00 84.50 313 ASP A N 1
ATOM 2488 C CA . ASP A 1 313 ? -44.508 7.975 -2.239 1.00 84.50 313 ASP A CA 1
ATOM 2489 C C . ASP A 1 313 ? -44.420 6.568 -2.8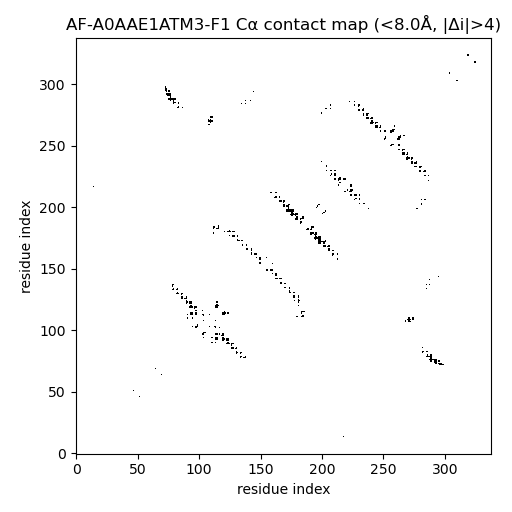50 1.00 84.50 313 ASP A C 1
ATOM 2491 O O . ASP A 1 313 ? -44.560 6.378 -4.061 1.00 84.50 313 ASP A O 1
ATOM 2495 N N . TYR A 1 314 ? -44.267 5.548 -2.002 1.00 80.94 314 TYR A N 1
ATOM 2496 C CA . TYR A 1 314 ? -44.177 4.158 -2.450 1.00 80.94 314 TYR A CA 1
ATOM 2497 C C . TYR A 1 314 ? -45.543 3.568 -2.843 1.00 80.94 314 TYR A C 1
ATOM 2499 O O . TYR A 1 314 ? -45.603 2.710 -3.725 1.00 80.94 314 TYR A O 1
ATOM 2507 N N . ARG A 1 315 ? -46.652 4.018 -2.236 1.00 73.50 315 ARG A N 1
ATOM 2508 C CA . ARG A 1 315 ? -48.016 3.587 -2.604 1.00 73.50 315 ARG A CA 1
ATOM 2509 C C . ARG A 1 315 ? -48.483 4.202 -3.921 1.00 73.50 315 ARG A C 1
ATOM 2511 O O . ARG A 1 315 ? -49.042 3.489 -4.751 1.00 73.50 315 ARG A O 1
ATOM 2518 N N . PHE A 1 316 ? -48.240 5.491 -4.142 1.00 59.88 316 PHE A N 1
ATOM 2519 C CA . PHE A 1 316 ? -48.645 6.168 -5.376 1.00 59.88 316 PHE A CA 1
ATOM 2520 C C . PHE A 1 316 ? -47.793 5.747 -6.583 1.00 59.88 316 PHE A C 1
ATOM 2522 O O . PHE A 1 316 ? -48.341 5.599 -7.674 1.00 59.88 316 PHE A O 1
ATOM 2529 N N . GLY A 1 317 ? -46.502 5.442 -6.397 1.00 57.16 317 GLY A N 1
ATOM 2530 C CA . GLY A 1 317 ? -45.6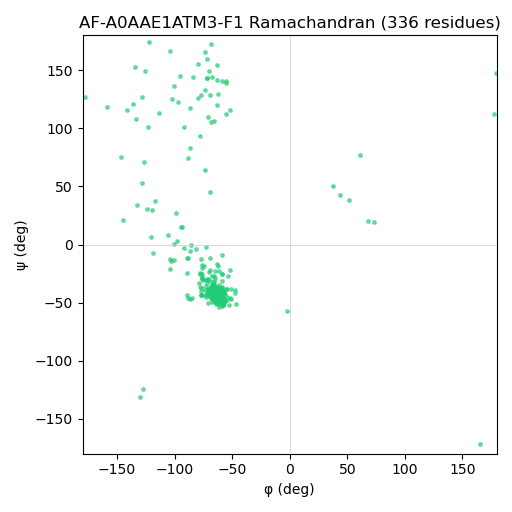70 4.842 -7.451 1.00 57.16 317 GLY A CA 1
ATOM 2531 C C . GLY A 1 317 ? -46.111 3.429 -7.875 1.00 57.16 317 GLY A C 1
ATOM 2532 O O . GLY A 1 317 ? -45.945 3.042 -9.032 1.00 57.16 317 GLY A O 1
ATOM 2533 N N . ALA A 1 318 ? -46.721 2.659 -6.966 1.00 56.78 318 ALA A N 1
ATOM 2534 C CA . ALA A 1 318 ? -47.289 1.341 -7.272 1.00 56.78 318 ALA A CA 1
ATOM 2535 C C . ALA A 1 318 ? -48.666 1.428 -7.968 1.00 56.78 318 ALA A C 1
ATOM 2537 O O . ALA A 1 318 ? -48.984 0.609 -8.831 1.00 56.78 318 ALA A O 1
ATOM 2538 N N . LEU A 1 319 ? -49.469 2.444 -7.634 1.00 54.66 319 LEU A N 1
ATOM 2539 C CA . LEU A 1 319 ? -50.779 2.701 -8.250 1.00 54.66 319 LEU A CA 1
ATOM 2540 C C . LEU A 1 319 ? -50.680 3.331 -9.648 1.00 54.66 319 LEU A C 1
ATOM 2542 O O . LEU A 1 319 ? -51.563 3.115 -10.471 1.00 54.66 319 LEU A O 1
ATOM 2546 N N . SER A 1 320 ? -49.613 4.077 -9.955 1.00 52.72 320 SER A N 1
ATOM 2547 C CA . SER A 1 320 ? -49.387 4.596 -11.314 1.00 52.72 320 SER A CA 1
ATOM 2548 C C . SER A 1 320 ? -48.882 3.528 -12.294 1.00 52.72 320 SER A C 1
ATOM 2550 O O . SER A 1 320 ? -49.030 3.693 -13.502 1.00 52.72 320 SER A O 1
ATOM 2552 N N . SER A 1 321 ? -48.313 2.427 -11.787 1.00 52.47 321 SER A N 1
ATOM 2553 C CA . SER A 1 321 ? -47.760 1.321 -12.584 1.00 52.47 321 SER A CA 1
ATOM 2554 C C . SER A 1 321 ? -48.682 0.101 -12.696 1.00 52.47 321 SER A C 1
ATOM 2556 O O . SER A 1 321 ? -48.472 -0.743 -13.565 1.00 52.47 321 SER A O 1
ATOM 2558 N N . SER A 1 322 ? -49.738 0.015 -11.885 1.00 48.91 322 SER A N 1
ATOM 2559 C CA . SER A 1 322 ? -50.763 -1.024 -11.998 1.00 48.91 322 SER A CA 1
ATOM 2560 C C . SER A 1 322 ? -52.152 -0.392 -11.908 1.00 48.91 322 SER A C 1
ATOM 2562 O O . SER A 1 322 ? -52.576 0.069 -10.854 1.00 48.91 322 SER A O 1
ATOM 2564 N N . GLY A 1 323 ? -52.861 -0.339 -13.040 1.00 52.31 323 GLY A N 1
ATOM 2565 C CA . GLY A 1 323 ? -54.218 0.210 -13.170 1.00 52.31 323 GLY A CA 1
ATOM 2566 C C . GLY A 1 323 ? -55.304 -0.632 -12.491 1.00 52.31 323 GLY A C 1
ATOM 2567 O O . GLY A 1 323 ? -56.350 -0.887 -13.079 1.00 52.31 323 GLY A O 1
ATOM 2568 N N . SER A 1 324 ? -55.067 -1.092 -11.268 1.00 47.94 324 SER A N 1
ATOM 2569 C CA . SER A 1 324 ? -55.976 -1.947 -10.512 1.00 47.94 324 SER A CA 1
ATOM 2570 C C . SER A 1 324 ? -56.058 -1.468 -9.066 1.00 47.94 324 SER A C 1
ATOM 2572 O O . SER A 1 324 ? -55.053 -1.390 -8.360 1.00 47.94 324 SER A O 1
ATOM 2574 N N . ALA A 1 325 ? -57.280 -1.125 -8.654 1.00 47.84 325 ALA A N 1
ATOM 2575 C CA . ALA A 1 325 ? -57.626 -0.659 -7.318 1.00 47.84 325 ALA A CA 1
ATOM 2576 C C . ALA A 1 325 ? -57.183 -1.651 -6.227 1.00 47.84 325 ALA A C 1
ATOM 2578 O O . ALA A 1 325 ? -57.330 -2.864 -6.377 1.00 47.84 325 ALA A O 1
ATOM 2579 N N . VAL A 1 326 ? -56.658 -1.124 -5.118 1.00 50.59 326 VAL A N 1
ATOM 2580 C CA . VAL A 1 326 ? -56.205 -1.909 -3.956 1.00 50.59 326 VAL A CA 1
ATOM 2581 C C . VAL A 1 326 ? -57.324 -1.971 -2.897 1.00 50.59 326 VAL A C 1
ATOM 2583 O O . VAL A 1 326 ? -58.039 -0.978 -2.742 1.00 50.59 326 VAL A O 1
ATOM 2586 N N . PRO A 1 327 ? -57.493 -3.088 -2.153 1.00 43.81 327 PRO A N 1
ATOM 2587 C CA . PRO A 1 327 ? -58.571 -3.257 -1.177 1.00 43.81 327 PRO A CA 1
ATOM 2588 C C . PRO A 1 327 ? -58.357 -2.401 0.078 1.00 43.81 327 PRO A C 1
ATOM 2590 O O . PRO A 1 327 ? -57.233 -2.261 0.568 1.00 43.81 327 PRO A O 1
ATOM 2593 N N . ASP A 1 328 ? -59.457 -1.877 0.620 1.00 38.62 328 ASP A N 1
ATOM 2594 C CA . ASP A 1 328 ? -59.504 -1.122 1.875 1.00 38.62 328 ASP A CA 1
ATOM 2595 C C . ASP A 1 328 ? -59.209 -2.053 3.063 1.00 38.62 328 ASP A C 1
ATOM 2597 O O . ASP A 1 328 ? -60.040 -2.872 3.458 1.00 38.62 328 ASP A O 1
ATOM 2601 N N . VAL A 1 329 ? -58.010 -1.951 3.644 1.00 45.50 329 VAL A N 1
ATOM 2602 C CA . VAL A 1 329 ? -57.704 -2.612 4.919 1.00 45.50 329 VAL A CA 1
ATOM 2603 C C . VAL A 1 329 ? -58.138 -1.679 6.042 1.00 45.50 329 VAL A C 1
ATOM 2605 O O . VAL A 1 329 ? -57.332 -0.943 6.619 1.00 45.50 329 VAL A O 1
ATOM 2608 N N . ARG A 1 330 ? -59.431 -1.732 6.372 1.00 37.84 330 ARG A N 1
ATOM 2609 C CA . ARG A 1 330 ? -59.923 -1.192 7.639 1.00 37.84 330 ARG A CA 1
ATOM 2610 C C . ARG A 1 330 ? -59.429 -2.062 8.783 1.00 37.84 330 ARG A C 1
ATOM 2612 O O . ARG A 1 330 ? -59.626 -3.275 8.809 1.00 37.84 330 ARG A O 1
ATOM 2619 N N . GLN A 1 331 ? -58.822 -1.403 9.764 1.00 48.5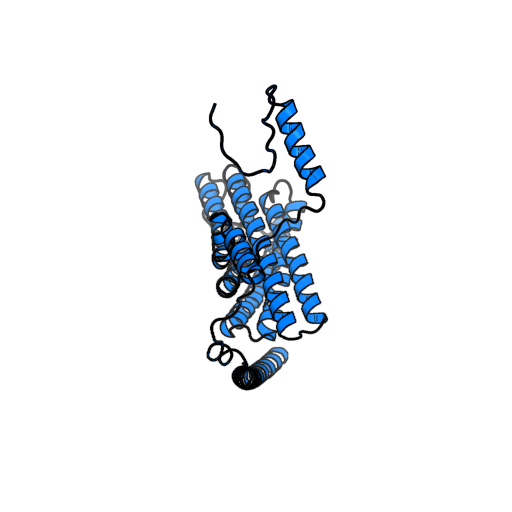3 331 GLN A N 1
ATOM 2620 C CA . GLN A 1 331 ? -58.768 -1.918 11.122 1.00 48.53 331 GLN A CA 1
ATOM 2621 C C . GLN A 1 331 ? -60.204 -2.190 11.565 1.00 48.53 331 GLN A C 1
ATOM 2623 O O . GLN A 1 331 ? -60.983 -1.250 11.663 1.00 48.53 331 GLN A O 1
ATOM 2628 N N . ASN A 1 332 ? -60.561 -3.458 11.746 1.00 39.53 332 ASN A N 1
ATOM 2629 C CA . ASN A 1 332 ? -61.375 -3.956 12.853 1.00 39.53 332 ASN A CA 1
ATOM 2630 C C . ASN A 1 332 ? -61.491 -5.473 12.712 1.00 39.53 332 ASN A C 1
ATOM 2632 O O . ASN A 1 332 ? -61.845 -5.991 11.656 1.00 39.53 332 ASN A O 1
ATOM 2636 N N . GLY A 1 333 ? -61.152 -6.192 13.780 1.00 43.72 333 GLY A N 1
ATOM 2637 C CA . GLY A 1 333 ? -61.372 -7.628 13.829 1.00 43.72 333 GLY A CA 1
ATOM 2638 C C . GLY A 1 333 ? -62.864 -7.928 13.743 1.00 43.72 333 GLY A C 1
ATOM 2639 O O . GLY A 1 333 ? -63.610 -7.455 14.590 1.00 43.72 333 GLY A O 1
ATOM 2640 N N . HIS A 1 334 ? -63.280 -8.678 12.726 1.00 31.45 334 HIS A N 1
ATOM 2641 C CA . HIS A 1 334 ? -64.204 -9.820 12.769 1.00 31.45 334 HIS A CA 1
ATOM 2642 C C . HIS A 1 334 ? -64.410 -10.352 11.339 1.00 31.45 334 HIS A C 1
ATOM 2644 O O . HIS A 1 334 ? -64.296 -9.617 10.363 1.00 31.45 334 HIS A O 1
ATOM 2650 N N . ALA A 1 335 ? -64.624 -11.664 11.243 1.00 41.22 335 ALA A N 1
ATOM 2651 C CA . ALA A 1 335 ? -64.597 -12.474 10.027 1.00 41.22 335 ALA A CA 1
ATOM 2652 C C . ALA A 1 335 ? -65.789 -12.260 9.072 1.00 41.22 335 ALA A C 1
ATOM 2654 O O . ALA A 1 335 ? -66.875 -11.877 9.499 1.00 41.22 335 ALA A O 1
ATOM 2655 N N . GLY A 1 336 ? -65.605 -12.640 7.802 1.00 30.72 336 GLY A N 1
ATOM 2656 C CA . GLY A 1 336 ? -66.690 -12.871 6.845 1.00 30.72 336 GLY A CA 1
ATOM 2657 C C . GLY A 1 336 ? -66.170 -13.234 5.453 1.00 30.72 336 GLY A C 1
ATOM 2658 O O . GLY A 1 336 ? -65.549 -12.405 4.798 1.00 30.72 336 GLY A O 1
ATOM 2659 N N . ILE A 1 337 ? -66.408 -14.480 5.036 1.00 35.62 337 ILE A N 1
ATOM 2660 C CA . ILE A 1 337 ? -66.210 -14.992 3.671 1.00 35.62 337 ILE A CA 1
ATOM 2661 C C . ILE A 1 337 ? -67.327 -14.435 2.780 1.00 35.62 337 ILE A C 1
ATOM 2663 O O . ILE A 1 337 ? -68.490 -14.564 3.163 1.00 35.62 337 ILE A O 1
ATOM 2667 N N . VAL A 1 338 ? -66.981 -13.920 1.596 1.00 35.22 338 VAL A N 1
ATOM 2668 C CA . VAL A 1 338 ? -67.770 -14.067 0.357 1.00 35.22 338 VAL A CA 1
ATOM 2669 C C . VAL A 1 338 ? -66.802 -14.305 -0.790 1.00 35.22 338 VAL A C 1
ATOM 2671 O O . VAL A 1 338 ? -65.840 -13.510 -0.900 1.00 35.22 338 VAL A O 1
#

Nearest PDB structures (foldseek):
  5i6j-assembly1_A-2  TM=3.217E-01  e=3.316E+00  Homo sapiens
  6h2f-assembly1_D  TM=1.708E-01  e=4.659E-01  Aeromonas hydrophila subsp. hydrophila AL09-71
  8vp5-assembly1_B  TM=2.069E-01  e=4.738E+00  Acetivibrio thermocellus ATCC 27405
  7lpd-assembly1_A  TM=2.310E-01  e=8.460E+00  Rattus norvegicus

Mean predicted aligned error: 13.51 Å

Solvent-accessible surface area (backbone atoms only — not comparable to full-atom values): 18270 Å² total; per-residue (Å²): 118,73,70,60,55,55,51,50,55,52,50,54,55,52,50,59,53,46,53,55,52,51,56,51,52,51,55,56,53,70,76,64,69,94,79,78,79,78,83,82,75,77,77,98,72,80,81,58,66,66,58,57,49,49,55,49,52,52,55,64,65,66,74,72,68,54,68,67,60,54,47,58,30,64,47,40,27,51,47,34,52,51,23,38,51,32,40,52,47,21,57,53,50,11,37,52,48,20,36,74,72,64,75,38,76,96,74,70,67,45,72,69,62,28,35,65,52,85,68,23,21,59,53,23,24,56,27,28,37,53,18,21,53,42,45,35,50,49,42,49,52,50,37,52,54,50,49,53,55,36,56,78,66,71,52,54,70,70,58,57,46,51,46,54,50,32,37,55,36,31,42,47,9,23,51,10,37,35,34,44,34,73,28,36,65,83,85,36,39,70,58,13,53,53,10,45,45,29,26,53,54,31,36,50,52,24,45,48,51,49,26,52,54,29,51,74,66,56,36,70,54,68,55,22,50,52,40,44,55,42,42,53,50,30,53,52,24,44,51,48,17,53,53,27,45,50,51,41,53,54,39,41,75,70,66,71,39,44,73,84,53,84,33,27,68,42,39,44,51,17,20,53,19,46,54,48,26,55,52,35,54,45,54,52,46,41,67,44,27,73,56,29,64,76,49,68,66,83,76,91,80,86,81,76,89,55,61,66,63,54,51,45,59,59,50,52,59,51,51,76,76,37,99,63,90,79,83,85,81,69,93,67,96,78,88,82,92,131

Radius of gyration: 28.61 Å; Cα contacts (8 Å, |Δi|>4): 315; chains: 1; bounding box: 95×30×70 Å

pLDDT: mean 80.48, std 24.06, range [29.12, 98.75]

Secondary structure (DSSP, 8-state):
-HHHHHHHHHHHHHHHHHHHHHHHHHHHHHT----SSSTT---S----HHHHHHHHHHHHHHTT--HHHHHHHH-TTHHHHHHHHHHHHHHHHHHHHHHHTTSS-SS---GGGTTSSTTHHHHHHHHHHHHHHHHHHHHHHHHHHHHHHHHHTT--HHHHHHHHHHHHHHHHHHHHHHHHHHS-TTTSHHHHHHHHHIIIIIHHHHHHHHHHHHHHTTTTTHHHHHHHHHHHHHHHHHHHHHHHHHHHHHHHHTTS--TTTTTHHHHHHHHHHHHHHHHHHHHHHHTTHHHHTS--PPPPPPPPS-HHHHHHHHHHHHHHH--SPPP-----------

Foldseek 3Di:
DVVVVVLVVCLVVVVVVVVVVVVVVVVVVVVPDPDPPPPPDDDDDDPDVVVVVVVVVVVVVVPPDDPVVVCVFQQVLCLLVLLLVLQVCLQVVLQVVCCVVVQDPPDQAASLSSQADPPSLVSNLVSQLVSLVSQLVLLVVLLVLLCVVCVVVVHDPVLNVLSVLLNVLSNQLSVLSNQCSNAGCVHRVVSNVVSVCSNQVSLLVSLVSSLVSCSVSCPVVVLSVVSVVLSVQLVVLVVQLVVLVVVQVVCVVVVVDHCVPPSVVSRNSNSVSSVSNSVSSSVSSSSCSVVSNPGGDDDDDDDDPDPVVVVVVVVVVVCVVDVDDDDDPDDDDDDDDD

Organism: NCBI:txid231223